Protein AF-0000000078625325 (afdb_homodimer)

InterPro domains:
  IPR061502 Copia/RE1/RE2-like, N-terminal domain [PF14223] (2-113)

Organism: Amborella trichopoda (NCBI:txid13333)

Sequence (308 aa):
MSTAKELWEVLEAKYKEDACRKKYLISRYLNFKITEENLVLAQIHDFQIIANELASNGIKFDNLFHVEAIIDKLLPSWKDYKNTLMHKSEDFSLEQLMTHLRIEEETRLRDKKEYKSQMAIRAHAVEGSRKKKPTTEKGMKIEDNKEEKKDSKVMSTAKELWEVLEAKYKEDACRKKYLISRYLNFKITEENLVLAQIHDFQIIANELASNGIKFDNLFHVEAIIDKLLPSWKDYKNTLMHKSEDFSLEQLMTHLRIEEETRLRDKKEYKSQMAIRAHAVEGSRKKKPTTEKGMKIEDNKEEKKDSKV

Nearest PDB structures (foldseek):
  8rb3-assembly1_A  TM=7.382E-01  e=3.155E-02  Mus musculus
  7nlg-assembly2_C-2  TM=8.136E-01  e=9.148E-02  Saccharomyces cerevisiae
  7nli-assembly1_B  TM=8.123E-01  e=9.706E-02  Saccharomyces cerevisiae
  8rb3-assembly1_A  TM=7.379E-01  e=3.306E-02  Mus musculus
  7nlg-assembly2_C-2  TM=8.135E-01  e=9.534E-02  Saccharomyces cerevisiae

Foldseek 3Di:
DCPPVNVVVVVVVVVVVLVVVLVVLVVCLQPQADDPPDQLLVSVVVSVVSQVVNVVSPDHDDQQVSLLSSLVRDDPVCVVVSVVVVPDPDRDGPVRSSVVSVVVSVVVVVVVVVVVVVVVVVVVVVVVVVPPPPPPDDDDPPPDPPPPPPDDPD/DQPPVNVVVVVVVVVVVLVVVLVVLVVCLQPQADDPPDQLLVSVVVSVVSQVVNVVSPDHDDQQVSLLSSLVRDDPVCVVVSVVVVPDPDRDGPVRSSVVSVVVSVVVVVVVVVVVVVVVVVVVVVVVVVPPPPPPDDDPPPPPPPPPPPDDDD

Secondary structure (DSSP, 8-state):
---HHHHHHHHHHHHHHHHHHHHHHHHHHHH----TTS-HHHHHHHHHHHHHHHHHTT----HHHHHHHHHHHS-GGGHHHHHHHHH--SPPPHHHHHHHHHHHHHHHHHHHHHHHHHHHHHHHHHHHHHS-----------------------/---HHHHHHHHHHHHHHHHHHHHHHHHHHHH----TTS-HHHHHHHHHHHHHHHHHTT----HHHHHHHHHHHS-GGGHHHHHHHHH-SSPPPHHHHHHHHHHHHHHHHHHHHHHHHHHHHHHHHHHHHHS-----------------------

pLDDT: mean 80.5, std 20.49, range [24.25, 98.06]

Solvent-accessible surface area (backbone atoms only — not comparable to full-atom values): 18175 Å² total; per-residue (Å²): 125,81,45,72,63,54,50,48,50,52,47,51,50,50,48,30,50,50,45,38,49,49,52,49,51,48,50,49,63,74,64,55,75,57,61,86,90,53,61,63,68,61,50,48,50,54,52,47,50,50,52,49,53,37,38,75,72,72,46,65,72,47,64,62,55,51,42,50,51,56,55,68,40,52,46,78,92,41,46,69,58,45,52,52,57,56,66,40,59,66,82,55,50,66,69,55,45,52,54,54,49,50,53,52,53,52,51,50,54,49,50,53,51,50,48,52,49,49,50,50,53,49,50,50,49,56,56,56,62,65,65,66,62,79,75,79,78,84,81,82,79,78,77,77,76,73,75,76,76,76,79,68,90,117,127,81,46,72,63,53,50,49,49,50,49,51,50,49,48,29,49,51,45,40,48,49,53,49,51,48,51,48,63,74,64,55,74,59,61,87,89,51,61,62,67,62,50,48,50,55,51,46,50,50,51,50,52,36,38,75,72,72,46,65,71,46,64,62,56,51,44,51,51,56,55,68,39,52,47,77,92,40,45,68,59,44,52,53,57,56,66,40,57,66,83,56,50,67,69,54,46,51,53,54,50,50,52,51,52,50,52,51,52,49,50,52,52,48,50,52,50,50,50,51,53,50,52,52,50,58,56,57,62,64,65,65,62,78,74,80,79,82,78,85,76,77,75,76,76,75,76,72,73,78,82,69,92,132

Radius of gyration: 41.47 Å; Cα contacts (8 Å, |Δi|>4): 158; chains: 2; bounding box: 132×144×101 Å

Structure (mmCIF, N/CA/C/O backbone):
data_AF-0000000078625325-model_v1
#
loop_
_entity.id
_entity.type
_entity.pdbx_description
1 polymer 'Zinc finger, CCHC-type'
#
loop_
_atom_site.group_PDB
_atom_site.id
_atom_site.type_symbol
_atom_site.label_atom_id
_atom_site.label_alt_id
_atom_site.label_comp_id
_atom_site.label_asym_id
_atom_site.label_entity_id
_atom_site.label_seq_id
_atom_site.pdbx_PDB_ins_code
_atom_site.Cartn_x
_atom_site.Cartn_y
_atom_site.Cartn_z
_atom_site.occupancy
_atom_site.B_iso_or_equiv
_atom_site.auth_seq_id
_atom_site.auth_comp_id
_atom_site.auth_asym_id
_atom_site.auth_atom_id
_atom_site.pdbx_PDB_model_num
ATOM 1 N N . MET A 1 1 ? 22.672 22.125 -34.906 1 53.88 1 MET A N 1
ATOM 2 C CA . MET A 1 1 ? 23.391 21.156 -34.094 1 53.88 1 MET A CA 1
ATOM 3 C C . MET A 1 1 ? 23.078 21.359 -32.594 1 53.88 1 MET A C 1
ATOM 5 O O . MET A 1 1 ? 23.203 22.469 -32.094 1 53.88 1 MET A O 1
ATOM 9 N N . SER A 1 2 ? 22.203 20.547 -32.125 1 68.81 2 SER A N 1
ATOM 10 C CA . SER A 1 2 ? 21.844 20.734 -30.719 1 68.81 2 SER A CA 1
ATOM 11 C C . SER A 1 2 ? 23.094 20.688 -29.828 1 68.81 2 SER A C 1
ATOM 13 O O . SER A 1 2 ? 23.953 19.828 -30 1 68.81 2 SER A O 1
ATOM 15 N N . THR A 1 3 ? 23.578 21.812 -29.297 1 80.5 3 THR A N 1
ATOM 16 C CA . THR A 1 3 ? 24.75 21.906 -28.438 1 80.5 3 THR A CA 1
ATOM 17 C C . THR A 1 3 ? 24.672 20.891 -27.312 1 80.5 3 THR A C 1
ATOM 19 O O . THR A 1 3 ? 23.609 20.344 -27.031 1 80.5 3 THR A O 1
ATOM 22 N N . ALA A 1 4 ? 25.844 20.391 -27 1 85.75 4 ALA A N 1
ATOM 23 C CA . ALA A 1 4 ? 25.984 19.484 -25.859 1 85.75 4 ALA A CA 1
ATOM 24 C C . ALA A 1 4 ? 25.094 19.938 -24.688 1 85.75 4 ALA A C 1
ATOM 26 O O . ALA A 1 4 ? 24.484 19.109 -24.016 1 85.75 4 ALA A O 1
ATOM 27 N N . LYS A 1 5 ? 25.016 21.172 -24.609 1 85.25 5 LYS A N 1
ATOM 28 C CA . LYS A 1 5 ? 24.219 21.734 -23.531 1 85.25 5 LYS A CA 1
ATOM 29 C C . LYS A 1 5 ? 22.734 21.453 -23.75 1 85.25 5 LYS A C 1
ATOM 31 O O . LYS A 1 5 ? 22.016 21.078 -22.812 1 85.25 5 LYS A O 1
ATOM 36 N N . GLU A 1 6 ? 22.297 21.703 -24.953 1 84.56 6 GLU A N 1
ATOM 37 C CA . GLU A 1 6 ? 20.891 21.453 -25.297 1 84.56 6 GLU A CA 1
ATOM 38 C C . GLU A 1 6 ? 20.531 19.984 -25.125 1 84.56 6 GLU A C 1
ATOM 40 O O . GLU A 1 6 ? 19.453 19.672 -24.625 1 84.56 6 GLU A O 1
ATOM 45 N N . LEU A 1 7 ? 21.406 19.141 -25.562 1 85.19 7 LEU A N 1
ATOM 46 C CA . LEU A 1 7 ? 21.172 17.703 -25.406 1 85.19 7 LEU A CA 1
ATOM 47 C C . LEU A 1 7 ? 21.078 17.328 -23.938 1 85.19 7 LEU A C 1
ATOM 49 O O . LEU A 1 7 ? 20.234 16.516 -23.562 1 85.19 7 LEU A O 1
ATOM 53 N N . TRP A 1 8 ? 22.047 17.938 -23.156 1 84.44 8 TRP A N 1
ATOM 54 C CA . TRP A 1 8 ? 22.047 17.641 -21.734 1 84.44 8 TRP A CA 1
ATOM 55 C C . TRP A 1 8 ? 20.734 18.109 -21.078 1 84.44 8 TRP A C 1
ATOM 57 O O . TRP A 1 8 ? 20.172 17.391 -20.25 1 84.44 8 TRP A O 1
ATOM 67 N N . GLU A 1 9 ? 20.281 19.219 -21.516 1 83.25 9 GLU A N 1
ATOM 68 C CA . GLU A 1 9 ? 19.016 19.75 -21 1 83.25 9 GLU A CA 1
ATOM 69 C C . GLU A 1 9 ? 17.844 18.844 -21.359 1 83.25 9 GLU A C 1
ATOM 71 O O . GLU A 1 9 ? 16.953 18.625 -20.531 1 83.25 9 GLU A O 1
ATOM 76 N N . VAL A 1 10 ? 17.875 18.391 -22.547 1 81 10 VAL A N 1
ATOM 77 C CA . VAL A 1 10 ? 16.828 17.484 -23 1 81 10 VAL A CA 1
ATOM 78 C C . VAL A 1 10 ? 16.875 16.188 -22.203 1 81 10 VAL A C 1
ATOM 80 O O . VAL A 1 10 ? 15.844 15.656 -21.797 1 81 10 VAL A O 1
ATOM 83 N N . LEU A 1 11 ? 18.094 15.766 -21.953 1 77.25 11 LEU A N 1
ATOM 84 C CA . LEU A 1 11 ? 18.266 14.531 -21.188 1 77.25 11 LEU A CA 1
ATOM 85 C C . LEU A 1 11 ? 17.797 14.711 -19.75 1 77.25 11 LEU A C 1
ATOM 87 O O . LEU A 1 11 ? 17.109 13.844 -19.203 1 77.25 11 LEU A O 1
ATOM 91 N N . GLU A 1 12 ? 18.156 15.828 -19.266 1 75.12 12 GLU A N 1
ATOM 92 C CA . GLU A 1 12 ? 17.766 16.141 -17.891 1 75.12 12 GLU A CA 1
ATOM 93 C C . GLU A 1 12 ? 16.25 16.234 -17.766 1 75.12 12 GLU A C 1
ATOM 95 O O . GLU A 1 12 ? 15.664 15.727 -16.797 1 75.12 12 GLU A O 1
ATOM 100 N N . ALA A 1 13 ? 15.695 16.844 -18.703 1 77.12 13 ALA A N 1
ATOM 101 C CA . ALA A 1 13 ? 14.242 16.984 -18.719 1 77.12 13 ALA A CA 1
ATOM 102 C C . ALA A 1 13 ? 13.562 15.617 -18.844 1 77.12 13 ALA A C 1
ATOM 104 O O . ALA A 1 13 ? 12.562 15.352 -18.172 1 77.12 13 ALA A O 1
ATOM 105 N N . LYS A 1 14 ? 14.117 14.828 -19.656 1 76.94 14 LYS A N 1
ATOM 106 C CA . LYS A 1 14 ? 13.578 13.484 -19.844 1 76.94 14 LYS A CA 1
ATOM 107 C C . LYS A 1 14 ? 13.695 12.656 -18.578 1 76.94 14 LYS A C 1
ATOM 109 O O . LYS A 1 14 ? 12.766 11.93 -18.219 1 76.94 14 LYS A O 1
ATOM 114 N N . TYR A 1 15 ? 14.773 12.891 -18.016 1 75.62 15 TYR A N 1
ATOM 115 C CA . TYR A 1 15 ? 15 12.172 -16.766 1 75.62 15 TYR A CA 1
ATOM 116 C C . TYR A 1 15 ? 14 12.594 -15.703 1 75.62 15 TYR A C 1
ATOM 118 O O . TYR A 1 15 ? 13.469 11.75 -14.969 1 75.62 15 TYR A O 1
ATOM 126 N N . LYS A 1 16 ? 13.789 13.773 -15.656 1 76.12 16 LYS A N 1
ATOM 127 C CA . LYS A 1 16 ? 12.828 14.297 -14.688 1 76.12 16 LYS A CA 1
ATOM 128 C C . LYS A 1 16 ? 11.422 13.789 -14.977 1 76.12 16 LYS A C 1
ATOM 130 O O . LYS A 1 16 ? 10.672 13.453 -14.062 1 76.12 16 LYS A O 1
ATOM 135 N N . GLU A 1 17 ? 11.148 13.789 -16.156 1 76.62 17 GLU A N 1
ATOM 136 C CA . GLU A 1 17 ? 9.836 13.289 -16.562 1 76.62 17 GLU A CA 1
ATOM 137 C C . GLU A 1 17 ? 9.68 11.812 -16.203 1 76.62 17 GLU A C 1
ATOM 139 O O . GLU A 1 17 ? 8.617 11.398 -15.734 1 76.62 17 GLU A O 1
ATOM 144 N N . ASP A 1 18 ? 10.688 11.109 -16.391 1 81.31 18 ASP A N 1
ATOM 145 C CA . ASP A 1 18 ? 10.672 9.68 -16.094 1 81.31 18 ASP A CA 1
ATOM 146 C C . ASP A 1 18 ? 10.523 9.438 -14.594 1 81.31 18 ASP A C 1
ATOM 148 O O . ASP A 1 18 ? 9.805 8.539 -14.172 1 81.31 18 ASP A O 1
ATOM 152 N N . ALA A 1 19 ? 11.234 10.289 -13.93 1 79.81 19 ALA A N 1
ATOM 153 C CA . ALA A 1 19 ? 11.156 10.164 -12.477 1 79.81 19 ALA A CA 1
ATOM 154 C C . ALA A 1 19 ? 9.75 10.445 -11.977 1 79.81 19 ALA A C 1
ATOM 156 O O . ALA A 1 19 ? 9.227 9.719 -11.125 1 79.81 19 ALA A O 1
ATOM 157 N N . CYS A 1 20 ? 9.148 11.406 -12.531 1 83.75 20 CYS A N 1
ATOM 158 C CA . CYS A 1 20 ? 7.793 11.766 -12.141 1 83.75 20 CYS A CA 1
ATOM 159 C C . CYS A 1 20 ? 6.805 10.672 -12.523 1 83.75 20 CYS A C 1
ATOM 161 O O . CYS A 1 20 ? 5.887 10.359 -11.766 1 83.75 20 CYS A O 1
ATOM 163 N N . ARG A 1 21 ? 7.062 10.172 -13.641 1 87.38 21 ARG A N 1
ATOM 164 C CA . ARG A 1 21 ? 6.184 9.109 -14.109 1 87.38 21 ARG A CA 1
ATOM 165 C C . ARG A 1 21 ? 6.262 7.891 -13.195 1 87.38 21 ARG A C 1
ATOM 167 O O . ARG A 1 21 ? 5.242 7.281 -12.875 1 87.38 21 ARG A O 1
ATOM 174 N N . LYS A 1 22 ? 7.441 7.547 -12.812 1 91.75 22 LYS A N 1
ATOM 175 C CA . LYS A 1 22 ? 7.621 6.414 -11.914 1 91.75 22 LYS A CA 1
ATOM 176 C C . LYS A 1 22 ? 6.926 6.66 -10.578 1 91.75 22 LYS A C 1
ATOM 178 O O . LYS A 1 22 ? 6.254 5.773 -10.047 1 91.75 22 LYS A O 1
ATOM 183 N N . LYS A 1 23 ? 7.102 7.824 -10.094 1 92.38 23 LYS A N 1
ATOM 184 C CA . LYS A 1 23 ? 6.453 8.195 -8.836 1 92.38 23 LYS A CA 1
ATOM 185 C C . LYS A 1 23 ? 4.934 8.078 -8.953 1 92.38 23 LYS A C 1
ATOM 187 O O . LYS A 1 23 ? 4.277 7.574 -8.039 1 92.38 23 LYS A O 1
ATOM 192 N N . TYR A 1 24 ? 4.473 8.5 -10.055 1 90.81 24 TYR A N 1
ATOM 193 C CA . TYR A 1 24 ? 3.037 8.414 -10.297 1 90.81 24 TYR A CA 1
ATOM 194 C C . TYR A 1 24 ? 2.576 6.965 -10.359 1 90.81 24 TYR A C 1
ATOM 196 O O . TYR A 1 24 ? 1.537 6.613 -9.797 1 90.81 24 TYR A O 1
ATOM 204 N N . LEU A 1 25 ? 3.289 6.164 -11.023 1 94.94 25 LEU A N 1
ATOM 205 C CA . LEU A 1 25 ? 2.949 4.75 -11.141 1 94.94 25 LEU A CA 1
ATOM 206 C C . LEU A 1 25 ? 2.971 4.066 -9.781 1 94.94 25 LEU A C 1
ATOM 208 O O . LEU A 1 25 ? 2.104 3.242 -9.477 1 94.94 25 LEU A O 1
ATOM 212 N N . ILE A 1 26 ? 3.957 4.41 -8.977 1 96.31 26 ILE A N 1
ATOM 213 C CA . ILE A 1 26 ? 4.039 3.854 -7.629 1 96.31 26 ILE A CA 1
ATOM 214 C C . ILE A 1 26 ? 2.809 4.266 -6.824 1 96.31 26 ILE A C 1
ATOM 216 O O . ILE A 1 26 ? 2.195 3.434 -6.148 1 96.31 26 ILE A O 1
ATOM 220 N N . SER A 1 27 ? 2.477 5.512 -6.973 1 94.81 27 SER A N 1
ATOM 221 C CA . SER A 1 27 ? 1.284 6.008 -6.293 1 94.81 27 SER A CA 1
ATOM 222 C C . SER A 1 27 ? 0.038 5.25 -6.742 1 94.81 27 SER A C 1
ATOM 224 O O . SER A 1 27 ? -0.81 4.898 -5.918 1 94.81 27 SER A O 1
ATOM 226 N N . ARG A 1 28 ? -0.074 5.012 -7.996 1 96.12 28 ARG A N 1
ATOM 227 C CA . ARG A 1 28 ? -1.205 4.258 -8.531 1 96.12 28 ARG A CA 1
ATOM 228 C C . ARG A 1 28 ? -1.22 2.834 -7.984 1 96.12 28 ARG A C 1
ATOM 2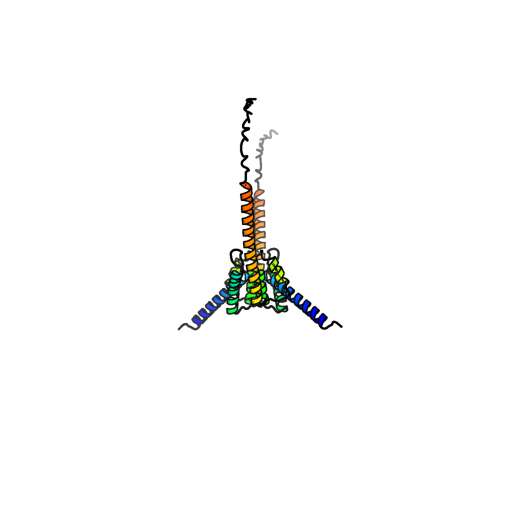30 O O . ARG A 1 28 ? -2.281 2.301 -7.66 1 96.12 28 ARG A O 1
ATOM 237 N N . TYR A 1 29 ? -0.076 2.229 -7.879 1 97.94 29 TYR A N 1
ATOM 238 C CA . TYR A 1 29 ? 0.061 0.877 -7.348 1 97.94 29 TYR A CA 1
ATOM 239 C C . TYR A 1 29 ? -0.388 0.817 -5.891 1 97.94 29 TYR A C 1
ATOM 241 O O . TYR A 1 29 ? -1.171 -0.058 -5.512 1 97.94 29 TYR A O 1
ATOM 249 N N . LEU A 1 30 ? 0.054 1.758 -5.125 1 97.06 30 LEU A N 1
ATOM 250 C CA . LEU A 1 30 ? -0.219 1.76 -3.693 1 97.06 30 LEU A CA 1
ATOM 251 C C . LEU A 1 30 ? -1.686 2.076 -3.418 1 97.06 30 LEU A C 1
ATOM 253 O O . LEU A 1 30 ? -2.295 1.488 -2.523 1 97.06 30 LEU A O 1
ATOM 257 N N . ASN A 1 31 ? -2.287 2.891 -4.277 1 95.69 31 ASN A N 1
ATOM 258 C CA . ASN A 1 31 ? -3.613 3.416 -3.975 1 95.69 31 ASN A CA 1
ATOM 259 C C . ASN A 1 31 ? -4.688 2.77 -4.844 1 95.69 31 ASN A C 1
ATOM 261 O O . ASN A 1 31 ? -5.84 3.205 -4.844 1 95.69 31 ASN A O 1
ATOM 265 N N . PHE A 1 32 ? -4.32 1.816 -5.617 1 97.31 32 PHE A N 1
ATOM 266 C CA . PHE A 1 32 ? -5.301 1.113 -6.434 1 97.31 32 PHE A CA 1
ATOM 267 C C . PHE A 1 32 ? -6.418 0.542 -5.57 1 97.31 32 PHE A C 1
ATOM 269 O O . PHE A 1 32 ? -6.16 -0.045 -4.52 1 97.31 32 PHE A O 1
ATOM 276 N N . LYS A 1 33 ? -7.594 0.693 -5.969 1 94.62 33 LYS A N 1
ATOM 277 C CA . LYS A 1 33 ? -8.742 0.184 -5.219 1 94.62 33 LYS A CA 1
ATOM 278 C C . LYS A 1 33 ? -9.648 -0.662 -6.105 1 94.62 33 LYS A C 1
ATOM 280 O O . LYS A 1 33 ? -9.914 -0.298 -7.254 1 94.62 33 LYS A O 1
ATOM 285 N N . ILE A 1 34 ? -10.008 -1.742 -5.551 1 94.81 34 ILE A N 1
ATOM 286 C CA . ILE A 1 34 ? -11.008 -2.59 -6.199 1 94.81 34 ILE A CA 1
ATOM 287 C C . ILE A 1 34 ? -12.398 -2.215 -5.707 1 94.81 34 ILE A C 1
ATOM 289 O O . ILE A 1 34 ? -12.602 -1.972 -4.516 1 94.81 34 ILE A O 1
ATOM 293 N N . THR A 1 35 ? -13.336 -2.082 -6.668 1 92.5 35 THR A N 1
ATOM 294 C CA . THR A 1 35 ? -14.695 -1.667 -6.34 1 92.5 35 THR A CA 1
ATOM 295 C C . THR A 1 35 ? -15.695 -2.77 -6.684 1 92.5 35 THR A C 1
ATOM 297 O O . THR A 1 35 ? -15.352 -3.736 -7.367 1 92.5 35 THR A O 1
ATOM 300 N N . GLU A 1 36 ? -16.875 -2.605 -6.176 1 87.25 36 GLU A N 1
ATOM 301 C CA . GLU A 1 36 ? -17.922 -3.605 -6.363 1 87.25 36 GLU A CA 1
ATOM 302 C C . GLU A 1 36 ? -18.562 -3.486 -7.742 1 87.25 36 GLU A C 1
ATOM 304 O O . GLU A 1 36 ? -19.234 -4.41 -8.203 1 87.25 36 GLU A O 1
ATOM 309 N N . GLU A 1 37 ? -18.344 -2.402 -8.383 1 85.25 37 GLU A N 1
ATOM 310 C CA . GLU A 1 37 ? -19.031 -2.084 -9.625 1 85.25 37 GLU A CA 1
ATOM 311 C C . GLU A 1 37 ? -18.594 -2.996 -10.766 1 85.25 37 GLU A C 1
ATOM 313 O O . GLU A 1 37 ? -19.328 -3.215 -11.719 1 85.25 37 GLU A O 1
ATOM 318 N N . ASN A 1 38 ? -17.391 -3.576 -10.797 1 89.44 38 ASN A N 1
ATOM 319 C CA . ASN A 1 38 ? -16.828 -4.418 -11.844 1 89.44 38 ASN A CA 1
ATOM 320 C C . ASN A 1 38 ? -16.344 -5.758 -11.289 1 89.44 38 ASN A C 1
ATOM 322 O O . ASN A 1 38 ? -16.234 -5.926 -10.078 1 89.44 38 ASN A O 1
ATOM 326 N N . LEU A 1 39 ? -16.109 -6.641 -12.25 1 93.06 39 LEU A N 1
ATOM 327 C CA . LEU A 1 39 ? -15.547 -7.926 -11.852 1 93.06 39 LEU A CA 1
ATOM 328 C C . LEU A 1 39 ? -14.188 -7.738 -11.195 1 93.06 39 LEU A C 1
ATOM 330 O O . LEU A 1 39 ? -13.367 -6.941 -11.656 1 93.06 39 LEU A O 1
ATOM 334 N N . VAL A 1 40 ? -14 -8.438 -10.164 1 94.81 40 VAL A N 1
ATOM 335 C CA . VAL A 1 40 ? -12.773 -8.328 -9.383 1 94.81 40 VAL A CA 1
ATOM 336 C C . VAL A 1 40 ? -11.57 -8.703 -10.242 1 94.81 40 VAL A C 1
ATOM 338 O O . VAL A 1 40 ? -10.562 -7.996 -10.25 1 94.81 40 VAL A O 1
ATOM 341 N N . LEU A 1 41 ? -11.648 -9.781 -11.062 1 95.31 41 LEU A N 1
ATOM 342 C CA . LEU A 1 41 ? -10.539 -10.266 -11.867 1 95.31 41 LEU A CA 1
ATOM 343 C C . LEU A 1 41 ? -10.133 -9.234 -12.914 1 95.31 41 LEU A C 1
ATOM 345 O O . LEU A 1 41 ? -8.953 -9.109 -13.25 1 95.31 41 LEU A O 1
ATOM 349 N N . ALA A 1 42 ? -11.133 -8.602 -13.461 1 96.12 42 ALA A N 1
ATOM 350 C CA . ALA A 1 42 ? -10.828 -7.551 -14.43 1 96.12 42 ALA A CA 1
ATOM 351 C C . ALA A 1 42 ? -10.031 -6.422 -13.781 1 96.12 42 ALA A C 1
ATOM 353 O O . ALA A 1 42 ? -9.07 -5.914 -14.367 1 96.12 42 ALA A O 1
ATOM 354 N N . GLN A 1 43 ? -10.453 -6.043 -12.617 1 97.19 43 GLN A N 1
ATOM 355 C CA . GLN A 1 43 ? -9.766 -4.969 -11.906 1 97.19 43 GLN A CA 1
ATOM 356 C C . GLN A 1 43 ? -8.375 -5.41 -11.461 1 97.19 43 GLN A C 1
ATOM 358 O O . GLN A 1 43 ? -7.438 -4.613 -11.461 1 97.19 43 GLN A O 1
ATOM 363 N N . ILE A 1 44 ? -8.195 -6.66 -11.172 1 97.44 44 ILE A N 1
ATOM 364 C CA . ILE A 1 44 ? -6.879 -7.184 -10.82 1 97.44 44 ILE A CA 1
ATOM 365 C C . ILE A 1 44 ? -5.969 -7.16 -12.047 1 97.44 44 ILE A C 1
ATOM 367 O O . ILE A 1 44 ? -4.77 -6.895 -11.938 1 97.44 44 ILE A O 1
ATOM 371 N N . HIS A 1 45 ? -6.484 -7.434 -13.156 1 96.5 45 HIS A N 1
ATOM 372 C CA . HIS A 1 45 ? -5.715 -7.32 -14.391 1 96.5 45 HIS A CA 1
ATOM 373 C C . HIS A 1 45 ? -5.227 -5.891 -14.609 1 96.5 45 HIS A C 1
ATOM 375 O O . HIS A 1 45 ? -4.074 -5.676 -14.992 1 96.5 45 HIS A O 1
ATOM 381 N N . ASP A 1 46 ? -6.113 -4.941 -14.344 1 96.81 46 ASP A N 1
ATOM 382 C CA . ASP A 1 46 ? -5.707 -3.541 -14.422 1 96.81 46 ASP A CA 1
ATOM 383 C C . ASP A 1 46 ? -4.566 -3.244 -13.453 1 96.81 46 ASP A C 1
ATOM 385 O O . ASP A 1 46 ? -3.617 -2.537 -13.805 1 96.81 46 ASP A O 1
ATOM 389 N N . PHE A 1 47 ? -4.719 -3.768 -12.32 1 98.06 47 PHE A N 1
ATOM 390 C CA . PHE A 1 47 ? -3.688 -3.594 -11.305 1 98.06 47 PHE A CA 1
ATOM 391 C C . PHE A 1 47 ? -2.367 -4.207 -11.758 1 98.06 47 PHE A C 1
ATOM 393 O O . PHE A 1 47 ? -1.303 -3.615 -11.562 1 98.06 47 PHE A O 1
ATOM 400 N N . GLN A 1 48 ? -2.396 -5.352 -12.391 1 97 48 GLN A N 1
ATOM 401 C CA . GLN A 1 48 ? -1.209 -6.031 -12.898 1 97 48 GLN A CA 1
ATOM 402 C C . GLN A 1 48 ? -0.54 -5.211 -14 1 97 48 GLN A C 1
ATOM 404 O O . GLN A 1 48 ? 0.687 -5.219 -14.125 1 97 48 GLN A O 1
ATOM 409 N N . ILE A 1 49 ? -1.343 -4.555 -14.727 1 97.62 49 ILE A N 1
ATOM 410 C CA . ILE A 1 49 ? -0.796 -3.689 -15.766 1 97.62 49 ILE A CA 1
ATOM 411 C C . ILE A 1 49 ? 0.098 -2.625 -15.133 1 97.62 49 ILE A C 1
ATOM 413 O O . ILE A 1 49 ? 1.191 -2.348 -15.633 1 97.62 49 ILE A O 1
ATOM 417 N N . ILE A 1 50 ? -0.335 -2.064 -14.055 1 97.81 50 ILE A N 1
ATOM 418 C CA . ILE A 1 50 ? 0.448 -1.064 -13.336 1 97.81 50 ILE A CA 1
ATOM 419 C C . ILE A 1 50 ? 1.756 -1.685 -12.852 1 97.81 50 ILE A C 1
ATOM 421 O O . ILE A 1 50 ? 2.83 -1.104 -13.023 1 97.81 50 ILE A O 1
ATOM 425 N N . ALA A 1 51 ? 1.65 -2.889 -12.273 1 97.62 51 ALA A N 1
ATOM 426 C CA . ALA A 1 51 ? 2.834 -3.59 -11.781 1 97.62 51 ALA A CA 1
ATOM 427 C C . ALA A 1 51 ? 3.812 -3.875 -12.914 1 97.62 51 ALA A C 1
ATOM 429 O O . ALA A 1 51 ? 5.027 -3.721 -12.75 1 97.62 51 ALA A O 1
ATOM 430 N N . ASN A 1 52 ? 3.309 -4.254 -14.023 1 97.31 52 ASN A N 1
ATOM 431 C CA . ASN A 1 52 ? 4.145 -4.547 -15.188 1 97.31 52 ASN A CA 1
ATOM 432 C C . ASN A 1 52 ? 4.832 -3.291 -15.711 1 97.31 52 ASN A C 1
ATOM 434 O O . ASN A 1 52 ? 5.984 -3.346 -16.141 1 97.31 52 ASN A O 1
ATOM 438 N N . GLU A 1 53 ? 4.109 -2.225 -15.695 1 96.88 53 GLU A N 1
ATOM 439 C CA . GLU A 1 53 ? 4.707 -0.957 -16.094 1 96.88 53 GLU A CA 1
ATOM 440 C C . GLU A 1 53 ? 5.848 -0.56 -15.164 1 96.88 53 GLU A C 1
ATOM 442 O O . GLU A 1 53 ? 6.895 -0.093 -15.617 1 96.88 53 GLU A O 1
ATOM 447 N N . LEU A 1 54 ? 5.652 -0.773 -13.938 1 97.19 54 LEU A N 1
ATOM 448 C CA . LEU A 1 54 ? 6.703 -0.499 -12.969 1 97.19 54 LEU A CA 1
ATOM 449 C C . LEU A 1 54 ? 7.91 -1.4 -13.203 1 97.19 54 LEU A C 1
ATOM 451 O O . LEU A 1 54 ? 9.055 -0.932 -13.195 1 97.19 54 LEU A O 1
ATOM 455 N N . ALA A 1 55 ? 7.645 -2.635 -13.469 1 96.44 55 ALA A N 1
ATOM 456 C CA . ALA A 1 55 ? 8.719 -3.588 -13.734 1 96.44 55 ALA A CA 1
ATOM 457 C C . ALA A 1 55 ? 9.516 -3.188 -14.977 1 96.44 55 ALA A C 1
ATOM 459 O O . ALA A 1 55 ? 10.742 -3.277 -14.984 1 96.44 55 ALA A O 1
ATOM 460 N N . SER A 1 56 ? 8.75 -2.721 -15.953 1 94.75 56 SER A N 1
ATOM 461 C CA . SER A 1 56 ? 9.391 -2.289 -17.188 1 94.75 56 SER A CA 1
ATOM 462 C C . SER A 1 56 ? 10.266 -1.06 -16.969 1 94.75 56 SER A C 1
ATOM 464 O O . SER A 1 56 ? 11.18 -0.795 -17.75 1 94.75 56 SER A O 1
ATOM 466 N N . ASN A 1 57 ? 9.992 -0.341 -15.906 1 92.38 57 ASN A N 1
ATOM 467 C CA . ASN A 1 57 ? 10.758 0.851 -15.562 1 92.38 57 ASN A CA 1
ATOM 468 C C . ASN A 1 57 ? 11.758 0.57 -14.438 1 92.38 57 ASN A C 1
ATOM 470 O O . ASN A 1 57 ? 12.227 1.495 -13.773 1 92.38 57 ASN A O 1
ATOM 474 N N . GLY A 1 58 ? 11.977 -0.742 -14.141 1 92.75 58 GLY A N 1
ATOM 475 C CA . GLY A 1 58 ? 13.07 -1.136 -13.266 1 92.75 58 GLY A CA 1
ATOM 476 C C . GLY A 1 58 ? 12.625 -1.394 -11.836 1 92.75 58 GLY A C 1
ATOM 477 O O . GLY A 1 58 ? 13.453 -1.691 -10.969 1 92.75 58 GLY A O 1
ATOM 478 N N . ILE A 1 59 ? 11.367 -1.259 -11.555 1 94.75 59 ILE A N 1
ATOM 479 C CA . ILE A 1 59 ? 10.852 -1.525 -10.219 1 94.75 59 ILE A CA 1
ATOM 480 C C . ILE A 1 59 ? 10.109 -2.859 -10.203 1 94.75 59 ILE A C 1
ATOM 482 O O . ILE A 1 59 ? 8.969 -2.945 -10.672 1 94.75 59 ILE A O 1
ATOM 486 N N . LYS A 1 60 ? 10.758 -3.803 -9.609 1 95.25 60 LYS A N 1
ATOM 487 C CA . LYS A 1 60 ? 10.18 -5.141 -9.539 1 95.25 60 LYS A CA 1
ATOM 488 C C . LYS A 1 60 ? 9.766 -5.484 -8.109 1 95.25 60 LYS A C 1
ATOM 490 O O . LYS A 1 60 ? 10.422 -5.066 -7.152 1 95.25 60 LYS A O 1
ATOM 495 N N . PHE A 1 61 ? 8.789 -6.277 -8.047 1 95.5 61 PHE A N 1
ATOM 496 C CA . PHE A 1 61 ? 8.289 -6.68 -6.738 1 95.5 61 PHE A CA 1
ATOM 497 C C . PHE A 1 61 ? 8.609 -8.141 -6.461 1 95.5 61 PHE A C 1
ATOM 499 O O . PHE A 1 61 ? 8.609 -8.969 -7.379 1 95.5 61 PHE A O 1
ATOM 506 N N . ASP A 1 62 ? 8.844 -8.352 -5.199 1 95.06 62 ASP A N 1
ATOM 507 C CA . ASP A 1 62 ? 8.852 -9.734 -4.738 1 95.06 62 ASP A CA 1
ATOM 508 C C . ASP A 1 62 ? 7.512 -10.414 -5.008 1 95.06 62 ASP A C 1
ATOM 510 O O . ASP A 1 62 ? 6.457 -9.812 -4.805 1 95.06 62 ASP A O 1
ATOM 514 N N . ASN A 1 63 ? 7.617 -11.672 -5.402 1 93.31 63 ASN A N 1
ATOM 515 C CA . ASN A 1 63 ? 6.398 -12.383 -5.766 1 93.31 63 ASN A CA 1
ATOM 516 C C . ASN A 1 63 ? 5.414 -12.445 -4.602 1 93.31 63 ASN A C 1
ATOM 518 O O . ASN A 1 63 ? 4.223 -12.188 -4.773 1 93.31 63 ASN A O 1
ATOM 522 N N . LEU A 1 64 ? 5.91 -12.805 -3.471 1 93.62 64 LEU A N 1
ATOM 523 C CA . LEU A 1 64 ? 5.043 -12.914 -2.303 1 93.62 64 LEU A CA 1
ATOM 524 C C . LEU A 1 64 ? 4.422 -11.57 -1.957 1 93.62 64 LEU A C 1
ATOM 526 O O . LEU A 1 64 ? 3.225 -11.492 -1.665 1 93.62 64 LEU A O 1
ATOM 530 N N . PHE A 1 65 ? 5.199 -10.523 -2.035 1 96.19 65 PHE A N 1
ATOM 531 C CA . PHE A 1 65 ? 4.691 -9.188 -1.757 1 96.19 65 PHE A CA 1
ATOM 532 C C . PHE A 1 65 ? 3.562 -8.828 -2.715 1 96.19 65 PHE A C 1
ATOM 534 O O . PHE A 1 65 ? 2.514 -8.336 -2.293 1 96.19 65 PHE A O 1
ATOM 541 N N . HIS A 1 66 ? 3.836 -9.047 -3.98 1 96.88 66 HIS A N 1
ATOM 542 C CA . HIS A 1 66 ? 2.857 -8.664 -4.992 1 96.88 66 HIS A CA 1
ATOM 543 C C . HIS A 1 66 ? 1.565 -9.453 -4.84 1 96.88 66 HIS A C 1
ATOM 545 O O . HIS A 1 66 ? 0.472 -8.898 -4.945 1 96.88 66 HIS A O 1
ATOM 551 N N . VAL A 1 67 ? 1.645 -10.719 -4.547 1 95.69 67 VAL A N 1
ATOM 552 C CA . VAL A 1 67 ? 0.49 -11.586 -4.336 1 95.69 67 VAL A CA 1
ATOM 553 C C . VAL A 1 67 ? -0.308 -11.102 -3.129 1 95.69 67 VAL A C 1
ATOM 555 O O . VAL A 1 67 ? -1.529 -10.945 -3.203 1 95.69 67 VAL A O 1
ATOM 558 N N . GLU A 1 68 ? 0.388 -10.852 -2.047 1 95.19 68 GLU A N 1
ATOM 559 C CA . GLU A 1 68 ? -0.28 -10.375 -0.84 1 95.19 68 GLU A CA 1
ATOM 560 C C . GLU A 1 68 ? -0.897 -9 -1.061 1 95.19 68 GLU A C 1
ATOM 562 O O . GLU A 1 68 ? -1.944 -8.68 -0.491 1 95.19 68 GLU A O 1
ATOM 567 N N . ALA A 1 69 ? -0.26 -8.164 -1.896 1 96.94 69 ALA A N 1
ATOM 568 C CA . ALA A 1 69 ? -0.826 -6.855 -2.232 1 96.94 69 ALA A CA 1
ATOM 569 C C . ALA A 1 69 ? -2.172 -7.008 -2.936 1 96.94 69 ALA A C 1
ATOM 571 O O . ALA A 1 69 ? -3.109 -6.254 -2.66 1 96.94 69 ALA A O 1
ATOM 572 N N . ILE A 1 70 ? -2.248 -7.957 -3.848 1 96.94 70 ILE A N 1
ATOM 573 C CA . ILE A 1 70 ? -3.502 -8.219 -4.543 1 96.94 70 ILE A CA 1
ATOM 574 C C . ILE A 1 70 ? -4.57 -8.648 -3.539 1 96.94 70 ILE A C 1
ATOM 576 O O . ILE A 1 70 ? -5.684 -8.117 -3.545 1 96.94 70 ILE A O 1
ATOM 580 N N . ILE A 1 71 ? -4.223 -9.547 -2.66 1 95.44 71 ILE A N 1
ATOM 581 C CA . ILE A 1 71 ? -5.156 -10.078 -1.672 1 95.44 71 ILE A CA 1
ATOM 582 C C . ILE A 1 71 ? -5.637 -8.953 -0.755 1 95.44 71 ILE A C 1
ATOM 584 O O . ILE A 1 71 ? -6.824 -8.859 -0.447 1 95.44 71 ILE A O 1
ATOM 588 N N . ASP A 1 72 ? -4.738 -8.117 -0.393 1 94.62 72 ASP A N 1
ATOM 589 C CA . ASP A 1 72 ? -5.043 -7.016 0.512 1 94.62 72 ASP A CA 1
ATOM 590 C C . ASP A 1 72 ? -6.039 -6.047 -0.118 1 94.62 72 ASP A C 1
ATOM 592 O O . ASP A 1 72 ? -6.84 -5.426 0.585 1 94.62 72 ASP A O 1
ATOM 596 N N . LYS A 1 73 ? -6.07 -5.938 -1.43 1 95.69 73 LYS A N 1
ATOM 597 C CA . LYS A 1 73 ? -6.883 -4.945 -2.127 1 95.69 73 LYS A CA 1
ATOM 598 C C . LYS A 1 73 ? -8.281 -5.48 -2.42 1 95.69 73 LYS A C 1
ATOM 600 O O . LYS A 1 73 ? -9.156 -4.738 -2.873 1 95.69 73 LYS A O 1
ATOM 605 N N . LEU A 1 74 ? -8.516 -6.703 -2.119 1 94.56 74 LEU A N 1
ATOM 606 C CA . LEU A 1 74 ? -9.828 -7.281 -2.375 1 94.56 74 LEU A CA 1
ATOM 607 C C . LEU A 1 74 ? -10.906 -6.555 -1.581 1 94.56 74 LEU A C 1
ATOM 609 O O . LEU A 1 74 ? -10.617 -5.961 -0.539 1 94.56 74 LEU A O 1
ATOM 613 N N . LEU A 1 75 ? -12.117 -6.676 -1.989 1 92.5 75 LEU A N 1
ATOM 614 C CA . LEU A 1 75 ? -13.281 -6.008 -1.416 1 92.5 75 LEU A CA 1
ATOM 615 C C . LEU A 1 75 ? -13.57 -6.52 -0.009 1 92.5 75 LEU A C 1
ATOM 617 O O . LEU A 1 75 ? -13.195 -7.645 0.334 1 92.5 75 LEU A O 1
ATOM 621 N N . PRO A 1 76 ? -14.266 -5.672 0.728 1 90.31 76 PRO A N 1
ATOM 622 C CA . PRO A 1 76 ? -14.641 -6.121 2.07 1 90.31 76 PRO A CA 1
ATOM 623 C C . PRO A 1 76 ? -15.523 -7.371 2.049 1 90.31 76 PRO A C 1
ATOM 625 O O . PRO A 1 76 ? -15.453 -8.188 2.971 1 90.31 76 PRO A O 1
ATOM 628 N N . SER A 1 77 ? -16.281 -7.531 1.035 1 90.31 77 SER A N 1
ATOM 629 C CA . SER A 1 77 ? -17.156 -8.695 0.934 1 90.31 77 SER A CA 1
ATOM 630 C C . SER A 1 77 ? -16.344 -9.977 0.755 1 90.31 77 SER A C 1
ATOM 632 O O . SER A 1 77 ? -16.875 -11.078 0.897 1 90.31 77 SER A O 1
ATOM 634 N N . TRP A 1 78 ? -15.062 -9.789 0.517 1 92.81 78 TRP A N 1
ATOM 635 C CA . TRP A 1 78 ? -14.18 -10.938 0.32 1 92.81 78 TRP A CA 1
ATOM 636 C C . TRP A 1 78 ? -13.391 -11.242 1.588 1 92.81 78 TRP A C 1
ATOM 638 O O . TRP A 1 78 ? -12.438 -12.023 1.562 1 92.81 78 TRP A O 1
ATOM 648 N N . LYS A 1 79 ? -13.773 -10.664 2.656 1 92.19 79 LYS A N 1
ATOM 649 C CA . LYS A 1 79 ? -12.977 -10.711 3.881 1 92.19 79 LYS A CA 1
ATOM 650 C C . LYS A 1 79 ? -12.734 -12.156 4.328 1 92.19 79 LYS A C 1
ATOM 652 O O . LYS A 1 79 ? -11.617 -12.516 4.691 1 92.19 79 LYS A O 1
ATOM 657 N N . ASP A 1 80 ? -13.789 -12.961 4.32 1 91.12 80 ASP A N 1
ATOM 658 C CA . ASP A 1 80 ? -13.648 -14.352 4.75 1 91.12 80 ASP A CA 1
ATOM 659 C C . ASP A 1 80 ? -12.703 -15.117 3.83 1 91.12 80 ASP A C 1
ATOM 661 O O . ASP A 1 80 ? -11.891 -15.922 4.293 1 91.12 80 ASP A O 1
ATOM 665 N N . TYR A 1 81 ? -12.836 -14.859 2.611 1 93.31 81 TYR A N 1
ATOM 666 C CA . TYR A 1 81 ? -11.969 -15.531 1.646 1 93.31 81 TYR A CA 1
ATOM 667 C C . TYR A 1 81 ? -10.523 -15.078 1.808 1 93.31 81 TYR A C 1
ATOM 669 O O . TYR A 1 81 ? -9.602 -15.898 1.746 1 93.31 81 TYR A O 1
ATOM 677 N N . LYS A 1 82 ? -10.297 -13.82 2.006 1 91.31 82 LYS A N 1
ATOM 678 C CA . LYS A 1 82 ? -8.969 -13.281 2.277 1 91.31 82 LYS A CA 1
ATOM 679 C C . LYS A 1 82 ? -8.328 -13.977 3.475 1 91.31 82 LYS A C 1
ATOM 681 O O . LYS A 1 82 ? -7.152 -14.344 3.426 1 91.31 82 LYS A O 1
ATOM 686 N N . ASN A 1 83 ? -9.109 -14.109 4.473 1 88.62 83 ASN A N 1
ATOM 687 C CA . ASN A 1 83 ? -8.625 -14.758 5.684 1 88.62 83 ASN A CA 1
ATOM 688 C C . ASN A 1 83 ? -8.227 -16.203 5.426 1 88.62 83 ASN A C 1
ATOM 690 O O . ASN A 1 83 ? -7.23 -16.688 5.969 1 88.62 83 ASN A O 1
ATOM 694 N N . THR A 1 84 ? -9.008 -16.828 4.582 1 88.62 84 THR A N 1
ATOM 695 C CA . THR A 1 84 ? -8.695 -18.203 4.203 1 88.62 84 THR A CA 1
ATOM 696 C C . THR A 1 84 ? -7.363 -18.266 3.463 1 88.62 84 THR A C 1
ATOM 698 O O . THR A 1 84 ? -6.539 -19.141 3.738 1 88.62 84 THR A O 1
ATOM 701 N N . LEU A 1 85 ? -7.137 -17.328 2.578 1 88.06 85 LEU A N 1
ATOM 702 C CA . LEU A 1 85 ? -5.906 -17.281 1.799 1 88.06 85 LEU A CA 1
ATOM 703 C C . LEU A 1 85 ? -4.703 -17 2.691 1 88.06 85 LEU A C 1
ATOM 705 O O . LEU A 1 85 ? -3.635 -17.578 2.51 1 88.06 85 LEU A O 1
ATOM 709 N N . MET A 1 86 ? -4.906 -16.141 3.631 1 82.62 86 MET A N 1
ATOM 710 C CA . MET A 1 86 ? -3.855 -15.734 4.562 1 82.62 86 MET A CA 1
ATOM 711 C C . MET A 1 86 ? -3.42 -16.906 5.43 1 82.62 86 MET A C 1
ATOM 713 O O . MET A 1 86 ? -2.254 -17 5.816 1 82.62 86 MET A O 1
ATOM 717 N N . HIS A 1 87 ? -4.27 -17.797 5.688 1 79.81 87 HIS A N 1
ATOM 718 C CA . HIS A 1 87 ? -3.996 -18.891 6.602 1 79.81 87 HIS A CA 1
ATOM 719 C C . HIS A 1 87 ? -3.545 -20.141 5.848 1 79.81 87 HIS A C 1
ATOM 721 O O . HIS A 1 87 ? -3.088 -21.109 6.457 1 79.81 87 HIS A O 1
ATOM 727 N N . LYS A 1 88 ? -3.648 -19.938 4.629 1 76.12 88 LYS A N 1
ATOM 728 C CA . LYS A 1 88 ? -3.096 -21.047 3.85 1 76.12 88 LYS A CA 1
ATOM 729 C C . LYS A 1 88 ? -1.571 -21.031 3.885 1 76.12 88 LYS A C 1
ATOM 731 O O . LYS A 1 88 ? -0.951 -19.969 3.838 1 76.12 88 LYS A O 1
ATOM 736 N N . SER A 1 89 ? -1.075 -22.078 4.082 1 64.94 89 SER A N 1
ATOM 737 C CA . SER A 1 89 ? 0.36 -22.219 4.301 1 64.94 89 SER A CA 1
ATOM 738 C C . SER A 1 89 ? 1.138 -22.078 2.998 1 64.94 89 SER A C 1
ATOM 740 O O . SER A 1 89 ? 2.348 -21.828 3.016 1 64.94 89 SER A O 1
ATOM 742 N N . GLU A 1 90 ? 0.481 -22.156 2.057 1 72.88 90 GLU A N 1
ATOM 743 C CA . GLU A 1 90 ? 1.169 -22.156 0.77 1 72.88 90 GLU A CA 1
ATOM 744 C C . GLU A 1 90 ? 1.35 -20.75 0.228 1 72.88 90 GLU A C 1
ATOM 746 O O . GLU A 1 90 ? 0.459 -19.906 0.364 1 72.88 90 GLU A O 1
ATOM 751 N N . ASP A 1 91 ? 2.627 -20.531 -0.201 1 79.88 91 ASP A N 1
ATOM 752 C CA . ASP A 1 91 ? 2.855 -19.328 -1.002 1 79.88 91 ASP A CA 1
ATOM 753 C C . ASP A 1 91 ? 2.34 -19.516 -2.428 1 79.88 91 ASP A C 1
ATOM 755 O O . ASP A 1 91 ? 2.742 -20.453 -3.123 1 79.88 91 ASP A O 1
ATOM 759 N N . PHE A 1 92 ? 1.426 -18.625 -2.723 1 85.31 92 PHE A N 1
ATOM 760 C CA . PHE A 1 92 ? 0.891 -18.688 -4.078 1 85.31 92 PHE A CA 1
ATOM 761 C C . PHE A 1 92 ? 1.808 -17.969 -5.059 1 85.31 92 PHE A C 1
ATOM 763 O O . PHE A 1 92 ? 2.346 -16.906 -4.75 1 85.31 92 PHE A O 1
ATOM 770 N N . SER A 1 93 ? 1.98 -18.734 -6.164 1 90.44 93 SER A N 1
ATOM 771 C CA . SER A 1 93 ? 2.4 -17.938 -7.312 1 90.44 93 SER A CA 1
ATOM 772 C C . SER A 1 93 ? 1.271 -17.031 -7.801 1 90.44 93 SER A C 1
ATOM 774 O O . SER A 1 93 ? 0.109 -17.234 -7.445 1 90.44 93 SER A O 1
ATOM 776 N N . LEU A 1 94 ? 1.66 -16.094 -8.562 1 93.75 94 LEU A N 1
ATOM 777 C CA . LEU A 1 94 ? 0.655 -15.219 -9.148 1 93.75 94 LEU A CA 1
ATOM 778 C C . LEU A 1 94 ? -0.369 -16.016 -9.953 1 93.75 94 LEU A C 1
ATOM 780 O O . LEU A 1 94 ? -1.573 -15.773 -9.836 1 93.75 94 LEU A O 1
ATOM 784 N N . GLU A 1 95 ? 0.079 -16.969 -10.711 1 93.81 95 GLU A N 1
ATOM 785 C CA . GLU A 1 95 ? -0.8 -17.797 -11.531 1 93.81 95 GLU A CA 1
ATOM 786 C C . GLU A 1 95 ? -1.762 -18.609 -10.664 1 93.81 95 GLU A C 1
ATOM 788 O O . GLU A 1 95 ? -2.945 -18.734 -10.984 1 93.81 95 GLU A O 1
ATOM 793 N N . GLN A 1 96 ? -1.271 -19.125 -9.648 1 93.81 96 GLN A N 1
ATOM 794 C CA . GLN A 1 96 ? -2.104 -19.891 -8.727 1 93.81 96 GLN A CA 1
ATOM 795 C C . GLN A 1 96 ? -3.16 -19 -8.078 1 93.81 96 GLN A C 1
ATOM 797 O O . GLN A 1 96 ? -4.332 -19.375 -7.992 1 93.81 96 GLN A O 1
ATOM 802 N N . LEU A 1 97 ? -2.748 -17.844 -7.617 1 95 97 LEU A N 1
ATOM 803 C CA . LEU A 1 97 ? -3.703 -16.922 -7.012 1 95 97 LEU A CA 1
ATOM 804 C C . LEU A 1 97 ? -4.812 -16.562 -7.996 1 95 97 LEU A C 1
ATOM 806 O O . LEU A 1 97 ? -5.992 -16.594 -7.645 1 95 97 LEU A O 1
ATOM 810 N N . MET A 1 98 ? -4.449 -16.312 -9.25 1 95.62 98 MET A N 1
ATOM 811 C CA . MET A 1 98 ? -5.426 -15.93 -10.266 1 95.62 98 MET A CA 1
ATOM 812 C C . MET A 1 98 ? -6.445 -17.031 -10.484 1 95.62 98 MET A C 1
ATOM 814 O O . MET A 1 98 ? -7.641 -16.766 -10.641 1 95.62 98 MET A O 1
ATOM 818 N N . THR A 1 99 ? -6 -18.203 -10.453 1 95.19 99 THR A N 1
ATOM 819 C CA . THR A 1 99 ? -6.887 -19.359 -10.617 1 95.19 99 THR A CA 1
ATOM 820 C C . THR A 1 99 ? -7.867 -19.453 -9.445 1 95.19 99 THR A C 1
ATOM 822 O O . THR A 1 99 ? -9.07 -19.625 -9.648 1 95.19 99 THR A O 1
ATOM 825 N N . HIS A 1 100 ? -7.332 -19.266 -8.219 1 94 100 HIS A N 1
ATOM 826 C CA . HIS A 1 100 ? -8.172 -19.312 -7.027 1 94 100 HIS A CA 1
ATOM 827 C C . HIS A 1 100 ? -9.203 -18.188 -7.031 1 94 100 HIS A C 1
ATOM 829 O O . HIS A 1 100 ? -10.367 -18.406 -6.703 1 94 100 HIS A O 1
ATOM 835 N N . LEU A 1 101 ? -8.789 -17.062 -7.461 1 95.38 101 LEU A N 1
ATOM 836 C CA . LEU A 1 101 ? -9.672 -15.898 -7.48 1 95.38 101 LEU A CA 1
ATOM 837 C C . LEU A 1 101 ? -10.75 -16.062 -8.547 1 95.38 101 LEU A C 1
ATOM 839 O O . LEU A 1 101 ? -11.898 -15.656 -8.344 1 95.38 101 LEU A O 1
ATOM 843 N N . ARG A 1 102 ? -10.328 -16.656 -9.664 1 96 102 ARG A N 1
ATOM 844 C CA . ARG A 1 102 ? -11.297 -16.906 -10.734 1 96 102 ARG A CA 1
ATOM 845 C C . ARG A 1 102 ? -12.406 -17.844 -10.25 1 96 102 ARG A C 1
ATOM 847 O O . ARG A 1 102 ? -13.586 -17.562 -10.461 1 96 102 ARG A O 1
ATOM 854 N N . ILE A 1 103 ? -12.055 -18.875 -9.578 1 95.38 103 ILE A N 1
ATOM 855 C CA . ILE A 1 103 ? -13.008 -19.844 -9.062 1 95.38 103 ILE A CA 1
ATOM 856 C C . ILE A 1 103 ? -13.922 -19.172 -8.039 1 95.38 103 ILE A C 1
ATOM 858 O O . ILE A 1 103 ? -15.148 -19.328 -8.102 1 95.38 103 ILE A O 1
ATOM 862 N N . GLU A 1 104 ? -13.344 -18.422 -7.16 1 94.5 104 GLU A N 1
ATOM 863 C CA . GLU A 1 104 ? -14.109 -17.719 -6.129 1 94.5 104 GLU A CA 1
ATOM 864 C C . GLU A 1 104 ? -15.094 -16.734 -6.742 1 94.5 104 GLU A C 1
ATOM 866 O O . GLU A 1 104 ? -16.25 -16.656 -6.324 1 94.5 104 GLU A O 1
ATOM 871 N N . GLU A 1 105 ? -14.664 -15.945 -7.711 1 94.56 105 GLU A N 1
ATOM 872 C CA . GLU A 1 105 ? -15.539 -14.977 -8.367 1 94.56 105 GLU A CA 1
ATOM 873 C C . GLU A 1 105 ? -16.719 -15.672 -9.055 1 94.56 105 GLU A C 1
ATOM 875 O O . GLU A 1 105 ? -17.859 -15.211 -8.961 1 94.56 105 GLU A O 1
ATOM 880 N N . GLU A 1 106 ? -16.422 -16.781 -9.727 1 93.69 106 GLU A N 1
ATOM 881 C CA . GLU A 1 106 ? -17.469 -17.547 -10.383 1 93.69 106 GLU A CA 1
ATOM 882 C C . GLU A 1 106 ? -18.484 -18.078 -9.375 1 93.69 106 GLU A C 1
ATOM 884 O O . GLU A 1 106 ? -19.688 -18.047 -9.625 1 93.69 106 GLU A O 1
ATOM 889 N N . THR A 1 107 ? -18.016 -18.562 -8.312 1 93.31 107 THR A N 1
ATOM 890 C CA . THR A 1 107 ? -18.875 -19.078 -7.25 1 93.31 107 THR A CA 1
ATOM 891 C C . THR A 1 107 ? -19.781 -17.984 -6.707 1 93.31 107 THR A C 1
ATOM 893 O O . THR A 1 107 ? -20.984 -18.203 -6.52 1 93.31 107 THR A O 1
ATOM 896 N N . ARG A 1 108 ? -19.219 -16.859 -6.48 1 91.31 108 ARG A N 1
ATOM 897 C CA . ARG A 1 108 ? -19.969 -15.742 -5.949 1 91.31 108 ARG A CA 1
ATOM 898 C C . ARG A 1 108 ? -21.031 -15.273 -6.941 1 91.31 108 ARG A C 1
ATOM 900 O O . ARG A 1 108 ? -22.125 -14.883 -6.543 1 91.31 108 ARG A O 1
ATOM 907 N N . LEU A 1 109 ? -20.656 -15.289 -8.188 1 89.69 109 LEU A N 1
ATOM 908 C CA . LEU A 1 109 ? -21.609 -14.906 -9.227 1 89.69 109 LEU A CA 1
ATOM 909 C C . LEU A 1 109 ? -22.766 -15.891 -9.297 1 89.69 109 LEU A C 1
ATOM 911 O O . LEU A 1 109 ? -23.922 -15.492 -9.469 1 89.69 109 LEU A O 1
ATOM 915 N N . ARG A 1 110 ? -22.406 -17.078 -9.117 1 90.5 110 ARG A N 1
ATOM 916 C CA . ARG A 1 110 ? -23.422 -18.109 -9.117 1 90.5 110 ARG A CA 1
ATOM 917 C C . ARG A 1 110 ? -24.359 -17.969 -7.91 1 90.5 110 ARG A C 1
ATOM 919 O O . ARG A 1 110 ? -25.578 -18.094 -8.039 1 90.5 110 ARG A O 1
ATOM 926 N N . ASP A 1 111 ? -23.81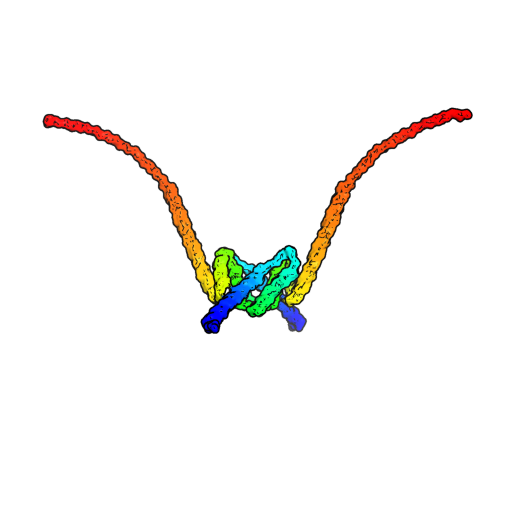2 -17.688 -6.77 1 88.75 111 ASP A N 1
ATOM 927 C CA . ASP A 1 111 ? -24.594 -17.531 -5.547 1 88.75 111 ASP A CA 1
ATOM 928 C C . ASP A 1 111 ? -25.531 -16.328 -5.656 1 88.75 111 ASP A C 1
ATOM 930 O O . ASP A 1 111 ? -26.672 -16.391 -5.172 1 88.75 111 ASP A O 1
ATOM 934 N N . LYS A 1 112 ? -25.047 -15.281 -6.223 1 85.25 112 LYS A N 1
ATOM 935 C CA . LYS A 1 112 ? -25.875 -14.086 -6.406 1 85.25 112 LYS A CA 1
ATOM 936 C C . LYS A 1 112 ? -27.047 -14.375 -7.332 1 85.25 112 LYS A C 1
ATOM 938 O O . LYS A 1 112 ? -28.172 -13.914 -7.086 1 85.25 112 LYS A O 1
ATOM 943 N N . LYS A 1 113 ? -26.828 -15.094 -8.305 1 85.06 113 LYS A N 1
ATOM 944 C CA . LYS A 1 113 ? -27.891 -15.461 -9.234 1 85.06 113 LYS A CA 1
ATOM 945 C C . LYS A 1 113 ? -28.922 -16.359 -8.57 1 85.06 113 LYS A C 1
ATOM 947 O O . LYS A 1 113 ? -30.125 -16.219 -8.781 1 85.06 113 LYS A O 1
ATOM 952 N N . GLU A 1 114 ? -28.391 -17.203 -7.816 1 84.19 114 GLU A N 1
ATOM 953 C CA . GLU A 1 114 ? -29.281 -18.125 -7.109 1 84.19 114 GLU A CA 1
ATOM 954 C C . GLU A 1 114 ? -30.109 -17.391 -6.066 1 84.19 114 GLU A C 1
ATOM 956 O O . GLU A 1 114 ? -31.297 -17.672 -5.898 1 84.19 114 GLU A O 1
ATOM 961 N N . TYR A 1 115 ? -29.484 -16.531 -5.383 1 80.31 115 TYR A N 1
ATOM 962 C CA . TYR A 1 115 ? -30.203 -15.742 -4.391 1 80.31 115 TYR A CA 1
ATOM 963 C C . TYR A 1 115 ? -31.312 -14.914 -5.047 1 80.31 115 TYR A C 1
ATOM 965 O O . TYR A 1 115 ? -32.438 -14.859 -4.551 1 80.31 115 TYR A O 1
ATOM 973 N N . LYS A 1 116 ? -31.016 -14.297 -6.113 1 81.75 116 LYS A N 1
ATOM 974 C CA . LYS A 1 116 ? -32 -13.492 -6.836 1 81.75 116 LYS A CA 1
ATOM 975 C C . LYS A 1 116 ? -33.156 -14.359 -7.336 1 81.75 116 LYS A C 1
ATOM 977 O O . LYS A 1 116 ? -34.312 -13.938 -7.297 1 81.75 116 LYS A O 1
ATOM 982 N N . SER A 1 117 ? -32.75 -15.531 -7.754 1 85.25 117 SER A N 1
ATOM 983 C CA . SER A 1 117 ? -33.781 -16.453 -8.227 1 85.25 117 SER A CA 1
ATOM 984 C C . SER A 1 117 ? -34.688 -16.906 -7.09 1 85.25 117 SER A C 1
ATOM 986 O O . SER A 1 117 ? -35.906 -17 -7.266 1 85.25 117 SER A O 1
ATOM 988 N N . GLN A 1 118 ? -34.094 -17.094 -6.023 1 84.5 118 GLN A N 1
ATOM 989 C CA . GLN A 1 118 ? -34.875 -17.531 -4.867 1 84.5 118 GLN A CA 1
ATOM 990 C C . GLN A 1 118 ? -35.781 -16.406 -4.355 1 84.5 118 GLN A C 1
ATOM 992 O O . GLN A 1 118 ? -36.906 -16.641 -3.967 1 84.5 118 GLN A O 1
ATOM 997 N N . MET A 1 119 ? -35.25 -15.266 -4.395 1 80.19 119 MET A N 1
ATOM 998 C CA . MET A 1 119 ? -36.031 -14.109 -3.963 1 80.19 119 MET A CA 1
ATOM 999 C C . MET A 1 119 ? -37.188 -13.852 -4.914 1 80.19 119 MET A C 1
ATOM 1001 O O . MET A 1 119 ? -38.281 -13.5 -4.48 1 80.19 119 MET A O 1
ATOM 1005 N N . ALA A 1 120 ? -36.875 -14.125 -6.105 1 82.19 120 ALA A N 1
ATOM 1006 C CA . ALA A 1 120 ? -37.938 -13.969 -7.109 1 82.19 120 ALA A CA 1
ATOM 1007 C C . ALA A 1 120 ? -39.031 -15.023 -6.934 1 82.19 120 ALA A C 1
ATOM 1009 O O . ALA A 1 120 ? -40.219 -14.719 -7.039 1 82.19 120 ALA A O 1
ATOM 1010 N N . ILE A 1 121 ? -38.688 -16.188 -6.609 1 83 121 ILE A N 1
ATOM 1011 C CA . ILE A 1 121 ? -39.625 -17.281 -6.387 1 83 121 ILE A CA 1
ATOM 1012 C C . ILE A 1 121 ? -40.469 -17 -5.145 1 83 121 ILE A C 1
ATOM 1014 O O . ILE A 1 121 ? -41.688 -17.188 -5.152 1 83 121 ILE A O 1
ATOM 1018 N N . ARG A 1 122 ? -39.812 -16.422 -4.133 1 82.19 122 ARG A N 1
ATOM 1019 C CA . ARG A 1 122 ? -40.5 -16.109 -2.887 1 82.19 122 ARG A CA 1
ATOM 1020 C C . ARG A 1 122 ? -41.438 -14.93 -3.066 1 82.19 122 ARG A C 1
ATOM 1022 O O . ARG A 1 122 ? -42.562 -14.93 -2.521 1 82.19 122 ARG A O 1
ATOM 1029 N N . ALA A 1 123 ? -41.031 -13.984 -3.758 1 82.62 123 ALA A N 1
ATOM 1030 C CA . ALA A 1 123 ? -41.875 -12.82 -4.023 1 82.62 123 ALA A CA 1
ATOM 1031 C C . ALA A 1 123 ? -43.125 -13.227 -4.797 1 82.62 123 ALA A C 1
ATOM 1033 O O . ALA A 1 123 ? -44.219 -12.758 -4.5 1 82.62 123 ALA A O 1
ATOM 1034 N N . HIS A 1 124 ? -43 -14.086 -5.742 1 83.62 124 HIS A N 1
ATOM 1035 C CA . HIS A 1 124 ? -44.125 -14.562 -6.52 1 83.62 124 HIS A CA 1
ATOM 1036 C C . HIS A 1 124 ? -45.062 -15.414 -5.664 1 83.62 124 HIS A C 1
ATOM 1038 O O . HIS A 1 124 ? -46.281 -15.367 -5.832 1 83.62 124 HIS A O 1
ATOM 1044 N N . ALA A 1 125 ? -44.438 -16.078 -4.754 1 76.81 125 ALA A N 1
ATOM 1045 C CA . ALA A 1 125 ? -45.25 -16.891 -3.861 1 76.81 125 ALA A CA 1
ATOM 1046 C C . ALA A 1 125 ? -46.062 -16.031 -2.902 1 76.81 125 ALA A C 1
ATOM 1048 O O . ALA A 1 125 ? -47.25 -16.312 -2.643 1 76.81 125 ALA A O 1
ATOM 1049 N N . VAL A 1 126 ? -45.5 -14.969 -2.465 1 75.25 126 VAL A N 1
ATOM 1050 C CA . VAL A 1 126 ? -46.188 -14.055 -1.562 1 75.25 126 VAL A CA 1
ATOM 1051 C C . VAL A 1 126 ? -47.281 -13.289 -2.326 1 75.25 126 VAL A C 1
ATOM 1053 O O . VAL A 1 126 ? -48.375 -13.07 -1.804 1 75.25 126 VAL A O 1
ATOM 1056 N N . GLU A 1 127 ? -47 -12.945 -3.521 1 69.5 127 GLU A N 1
ATOM 1057 C CA . GLU A 1 127 ? -48 -12.234 -4.34 1 69.5 127 GLU A CA 1
ATOM 1058 C C . GLU A 1 127 ? -49.125 -13.156 -4.742 1 69.5 127 GLU A C 1
ATOM 1060 O O . GLU A 1 127 ? -50.281 -12.727 -4.832 1 69.5 127 GLU A O 1
ATOM 1065 N N . GLY A 1 128 ? -48.875 -14.375 -5.023 1 61.34 128 GLY A N 1
ATOM 1066 C CA . GLY A 1 128 ? -49.906 -15.336 -5.359 1 61.34 128 GLY A CA 1
ATOM 1067 C C . GLY A 1 128 ? -50.812 -15.656 -4.199 1 61.34 128 GLY A C 1
ATOM 1068 O O . GLY A 1 128 ? -52 -15.938 -4.398 1 61.34 128 GLY A O 1
ATOM 1069 N N . SER A 1 129 ? -50.281 -15.578 -3.041 1 60.91 129 SER A N 1
ATOM 1070 C CA . SER A 1 129 ? -51.094 -15.867 -1.863 1 60.91 129 SER A CA 1
ATOM 1071 C C . SER A 1 129 ? -52.031 -14.711 -1.541 1 60.91 129 SER A C 1
ATOM 1073 O O . SER A 1 129 ? -53 -14.875 -0.795 1 60.91 129 SER A O 1
ATOM 1075 N N . ARG A 1 130 ? -51.75 -13.547 -1.997 1 57.06 130 ARG A N 1
ATOM 1076 C CA . ARG A 1 130 ? -52.625 -12.422 -1.697 1 57.06 130 ARG A CA 1
ATOM 1077 C C . ARG A 1 130 ? -53.844 -12.414 -2.611 1 57.06 130 ARG A C 1
ATOM 1079 O O . ARG A 1 130 ? -54.875 -11.852 -2.266 1 57.06 130 ARG A O 1
ATOM 1086 N N . LYS A 1 131 ? -53.812 -12.984 -3.742 1 53.16 131 LYS A N 1
ATOM 1087 C CA . LYS A 1 131 ? -54.938 -12.867 -4.648 1 53.16 131 LYS A CA 1
ATOM 1088 C C . LYS A 1 131 ? -56 -13.93 -4.352 1 53.16 131 LYS A C 1
ATOM 1090 O O . LYS A 1 131 ? -57.062 -13.945 -4.973 1 53.16 131 LYS A O 1
ATOM 1095 N N . LYS A 1 132 ? -55.688 -14.938 -3.623 1 49.09 132 LYS A N 1
ATOM 1096 C CA . LYS A 1 132 ? -56.781 -15.875 -3.533 1 49.09 132 LYS A CA 1
ATOM 1097 C C . LYS A 1 132 ? -57.781 -15.445 -2.463 1 49.09 132 LYS A C 1
ATOM 1099 O O . LYS A 1 132 ? -57.562 -15.664 -1.271 1 49.09 132 LYS A O 1
ATOM 1104 N N . LYS A 1 133 ? -58.281 -14.219 -2.537 1 46.97 133 LYS A N 1
ATOM 1105 C CA . LYS A 1 133 ? -59.469 -14.016 -1.721 1 46.97 133 LYS A CA 1
ATOM 1106 C C . LYS A 1 133 ? -60.562 -15.039 -2.072 1 46.97 133 LYS A C 1
ATOM 1108 O O . LYS A 1 133 ? -60.875 -15.219 -3.246 1 46.97 133 LYS A O 1
ATOM 1113 N N . PRO A 1 134 ? -60.844 -16.031 -1.266 1 46.59 134 PRO A N 1
ATOM 1114 C CA . PRO A 1 134 ? -61.969 -16.922 -1.523 1 46.59 134 PRO A CA 1
ATOM 1115 C C . PRO A 1 134 ? -63.25 -16.156 -1.895 1 46.59 134 PRO A C 1
ATOM 1117 O O . PRO A 1 134 ? -63.656 -15.219 -1.193 1 46.59 134 PRO A O 1
ATOM 1120 N N . THR A 1 135 ? -63.5 -15.914 -3.096 1 42.78 135 THR A N 1
ATOM 1121 C CA . THR A 1 135 ? -64.812 -15.445 -3.453 1 42.78 135 THR A CA 1
ATOM 1122 C C . THR A 1 135 ? -65.938 -16.344 -2.838 1 42.78 135 THR A C 1
ATOM 1124 O O . THR A 1 135 ? -65.875 -17.562 -3.01 1 42.78 135 THR A O 1
ATOM 1127 N N . THR A 1 136 ? -66.5 -15.977 -1.645 1 45.12 136 THR A N 1
ATOM 1128 C CA . THR A 1 136 ? -67.688 -16.578 -0.984 1 45.12 136 THR A CA 1
ATOM 1129 C C . THR A 1 136 ? -68.75 -16.891 -1.994 1 45.12 136 THR A C 1
ATOM 1131 O O . THR A 1 136 ? -69.312 -15.992 -2.65 1 45.12 136 THR A O 1
ATOM 1134 N N . GL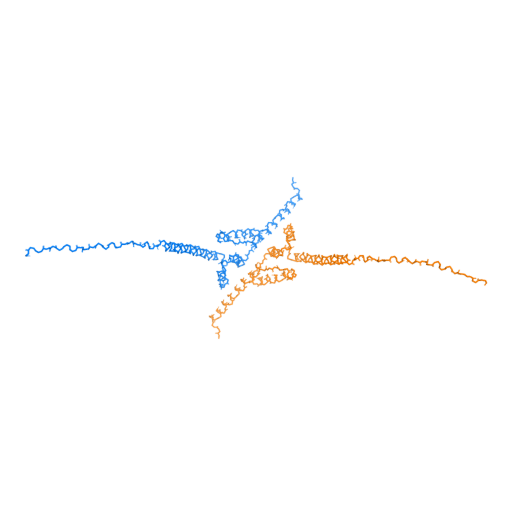U A 1 137 ? -68.812 -18 -2.744 1 42.91 137 GLU A N 1
ATOM 1135 C CA . GLU A 1 137 ? -69.875 -18.531 -3.564 1 42.91 137 GLU A CA 1
ATOM 1136 C C . GLU A 1 137 ? -71.188 -18.453 -2.824 1 42.91 137 GLU A C 1
ATOM 1138 O O . GLU A 1 137 ? -71.25 -18.75 -1.629 1 42.91 137 GLU A O 1
ATOM 1143 N N . LYS A 1 138 ? -72.25 -17.688 -3.406 1 41 138 LYS A N 1
ATOM 1144 C CA . LYS A 1 138 ? -73.625 -17.375 -3.074 1 41 138 LYS A CA 1
ATOM 1145 C C . LYS A 1 138 ? -74.375 -18.625 -2.607 1 41 138 LYS A C 1
ATOM 1147 O O . LYS A 1 138 ? -73.938 -19.75 -2.873 1 41 138 LYS A O 1
ATOM 1152 N N . GLY A 1 139 ? -75.812 -18.422 -2.441 1 41.94 139 GLY A N 1
ATOM 1153 C CA . GLY A 1 139 ? -77.062 -18.844 -1.845 1 41.94 139 GLY A CA 1
ATOM 1154 C C . GLY A 1 139 ? -77.562 -20.141 -2.416 1 41.94 139 GLY A C 1
ATOM 1155 O O . GLY A 1 139 ? -77.625 -20.312 -3.635 1 41.94 139 GLY A O 1
ATOM 1156 N N . MET A 1 140 ? -77.438 -21.203 -1.797 1 40.28 140 MET A N 1
ATOM 1157 C CA . MET A 1 140 ? -78.062 -22.5 -2.023 1 40.28 140 MET A CA 1
ATOM 1158 C C . MET A 1 140 ? -79.562 -22.391 -2.062 1 40.28 140 MET A C 1
ATOM 1160 O O . MET A 1 140 ? -80.188 -21.969 -1.081 1 40.28 140 MET A O 1
ATOM 1164 N N . LYS A 1 141 ? -80.188 -21.984 -3.246 1 39.25 141 LYS A N 1
ATOM 1165 C CA . LYS A 1 141 ? -81.625 -22 -3.42 1 39.25 141 LYS A CA 1
ATOM 1166 C C . LYS A 1 141 ? -82.25 -23.359 -3.049 1 39.25 141 LYS A C 1
ATOM 1168 O O . LYS A 1 141 ? -81.75 -24.391 -3.547 1 39.25 141 LYS A O 1
ATOM 1173 N N . ILE A 1 142 ? -82.875 -23.469 -1.896 1 40.94 142 ILE A N 1
ATOM 1174 C CA . ILE A 1 142 ? -83.688 -24.547 -1.335 1 40.94 142 ILE A CA 1
ATOM 1175 C C . ILE A 1 142 ? -84.938 -24.797 -2.238 1 40.94 142 ILE A C 1
ATOM 1177 O O . ILE A 1 142 ? -85.812 -23.953 -2.367 1 40.94 142 ILE A O 1
ATOM 1181 N N . GLU A 1 143 ? -84.75 -25.234 -3.469 1 36.66 143 GLU A N 1
ATOM 1182 C CA . GLU A 1 143 ? -85.938 -25.641 -4.242 1 36.66 143 GLU A CA 1
ATOM 1183 C C . GLU A 1 143 ? -86.812 -26.609 -3.461 1 36.66 143 GLU A C 1
ATOM 1185 O O . GLU A 1 143 ? -86.312 -27.578 -2.883 1 36.66 143 GLU A O 1
ATOM 1190 N N . ASP A 1 144 ? -87.938 -26.141 -2.943 1 35.03 144 ASP A N 1
ATOM 1191 C CA . ASP A 1 144 ? -89.062 -26.766 -2.287 1 35.03 144 ASP A CA 1
ATOM 1192 C C . ASP A 1 144 ? -89.625 -27.953 -3.104 1 35.03 144 ASP A C 1
ATOM 1194 O O . ASP A 1 144 ? -89.875 -27.812 -4.289 1 35.03 144 ASP A O 1
ATOM 1198 N N . ASN A 1 145 ? -89.188 -29.094 -2.824 1 32.69 145 ASN A N 1
ATOM 1199 C CA . ASN A 1 145 ? -89.625 -30.406 -3.314 1 32.69 145 ASN A CA 1
ATOM 1200 C C . ASN A 1 145 ? -91.125 -30.609 -3.092 1 32.69 145 ASN A C 1
ATOM 1202 O O . ASN A 1 145 ? -91.562 -30.969 -1.992 1 32.69 145 ASN A O 1
ATOM 1206 N N . LYS A 1 146 ? -91.938 -29.531 -3.355 1 31.66 146 LYS A N 1
ATOM 1207 C CA . LYS A 1 146 ? -93.312 -29.906 -3.127 1 31.66 146 LYS A CA 1
ATOM 1208 C C . LYS A 1 146 ? -93.688 -31.219 -3.84 1 31.66 146 LYS A C 1
ATOM 1210 O O . LYS A 1 146 ? -93.438 -31.359 -5.035 1 31.66 146 LYS A O 1
ATOM 1215 N N . GLU A 1 147 ? -93.75 -32.25 -3.078 1 32.25 147 GLU A N 1
ATOM 1216 C CA . GLU A 1 147 ? -94.188 -33.625 -3.234 1 32.25 147 GLU A CA 1
ATOM 1217 C C . GLU A 1 147 ? -95.625 -33.656 -3.836 1 32.25 147 GLU A C 1
ATOM 1219 O O . GLU A 1 147 ? -96.562 -33.156 -3.232 1 32.25 147 GLU A O 1
ATOM 1224 N N . GLU A 1 148 ? -95.75 -33.094 -5.105 1 32.53 148 GLU A N 1
ATOM 1225 C CA . GLU A 1 148 ? -97.125 -33.312 -5.617 1 32.53 148 GLU A CA 1
ATOM 1226 C C . GLU A 1 148 ? -97.562 -34.781 -5.445 1 32.53 148 GLU A C 1
ATOM 1228 O O . GLU A 1 148 ? -96.75 -35.688 -5.734 1 32.53 148 GLU A O 1
ATOM 1233 N N . LYS A 1 149 ? -98.5 -34.969 -4.574 1 33.22 149 LYS A N 1
ATOM 1234 C CA . LYS A 1 149 ? -99.312 -36.125 -4.184 1 33.22 149 LYS A CA 1
ATOM 1235 C C . LYS A 1 149 ? -99.938 -36.812 -5.406 1 33.22 149 LYS A C 1
ATOM 1237 O O . LYS A 1 149 ? -100.75 -36.219 -6.113 1 33.22 149 LYS A O 1
ATOM 1242 N N . LYS A 1 150 ? -99.062 -37.5 -6.215 1 32.5 150 LYS A N 1
ATOM 1243 C CA . LYS A 1 150 ? -99.688 -38.344 -7.195 1 32.5 150 LYS A CA 1
ATOM 1244 C C . LYS A 1 150 ? -100.688 -39.281 -6.516 1 32.5 150 LYS A C 1
ATOM 1246 O O . LYS A 1 150 ? -100.312 -40.094 -5.676 1 32.5 150 LYS A O 1
ATOM 1251 N N . ASP A 1 151 ? -101.812 -38.75 -6.238 1 29.62 151 ASP A N 1
ATOM 1252 C CA . ASP A 1 151 ? -102.938 -39.656 -5.926 1 29.62 151 ASP A CA 1
ATOM 1253 C C . ASP A 1 151 ? -103 -40.844 -6.895 1 29.62 151 ASP A C 1
ATOM 1255 O O . ASP A 1 151 ? -102.688 -40.688 -8.078 1 29.62 151 ASP A O 1
ATOM 1259 N N . SER A 1 152 ? -102.938 -42.125 -6.305 1 24.69 152 SER A N 1
ATOM 1260 C CA . SER A 1 152 ? -103.312 -43.5 -6.445 1 24.69 152 SER A CA 1
ATOM 1261 C C . SER A 1 152 ? -104.75 -43.625 -7.016 1 24.69 152 SER A C 1
ATOM 1263 O O . SER A 1 152 ? -105.688 -43.188 -6.395 1 24.69 152 SER A O 1
ATOM 1265 N N . LYS A 1 153 ? -105.062 -43.844 -8.211 1 24.25 153 LYS A N 1
ATOM 1266 C CA . LYS A 1 153 ? -106 -44.688 -8.867 1 24.25 153 LYS A CA 1
ATOM 1267 C C . LYS A 1 153 ? -105.938 -46.125 -8.344 1 24.25 153 LYS A C 1
ATOM 1269 O O . LYS A 1 153 ? -106.188 -47.094 -9.086 1 24.25 153 LYS A O 1
ATOM 1274 N N . VAL A 1 154 ? -105.5 -46.875 -7.258 1 25.16 154 VAL A N 1
ATOM 1275 C CA . VAL A 1 154 ? -106.5 -47.625 -6.551 1 25.16 154 VAL A CA 1
ATOM 1276 C C . VAL A 1 154 ? -107.438 -46.656 -5.816 1 25.16 154 VAL A C 1
ATOM 1278 O O . VAL A 1 154 ? -107 -45.625 -5.285 1 25.16 154 VAL A O 1
ATOM 1281 N N . MET B 1 1 ? 14.758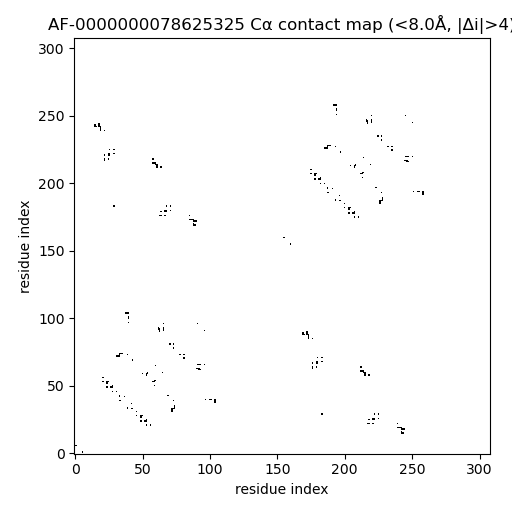 -40.062 19.766 1 53.97 1 MET B N 1
ATOM 1282 C CA . MET B 1 1 ? 15.281 -39.656 18.453 1 53.97 1 MET B CA 1
ATOM 1283 C C . MET B 1 1 ? 14.148 -39.219 17.531 1 53.97 1 MET B C 1
ATOM 1285 O O . MET B 1 1 ? 13.164 -39.938 17.359 1 53.97 1 MET B O 1
ATOM 1289 N N . SER B 1 2 ? 14.016 -37.938 17.438 1 69 2 SER B N 1
ATOM 1290 C CA . SER B 1 2 ? 12.93 -37.438 16.578 1 69 2 SER B CA 1
ATOM 1291 C C . SER B 1 2 ? 13.016 -38.031 15.18 1 69 2 SER B C 1
ATOM 1293 O O . SER B 1 2 ? 14.102 -38.094 14.602 1 69 2 SER B O 1
ATOM 1295 N N . THR B 1 3 ? 12.164 -38.969 14.789 1 80.44 3 THR B N 1
ATOM 1296 C CA . THR B 1 3 ? 12.133 -39.594 13.477 1 80.44 3 THR B CA 1
ATOM 1297 C C . THR B 1 3 ? 12.164 -38.562 12.367 1 80.44 3 THR B C 1
ATOM 1299 O O . THR B 1 3 ? 11.891 -37.375 12.609 1 80.44 3 THR B O 1
ATOM 1302 N N . ALA B 1 4 ? 12.875 -38.938 11.32 1 85.75 4 ALA B N 1
ATOM 1303 C CA . ALA B 1 4 ? 12.914 -38.125 10.117 1 85.75 4 ALA B CA 1
ATOM 1304 C C . ALA B 1 4 ? 11.547 -37.5 9.836 1 85.75 4 ALA B C 1
ATOM 1306 O O . ALA B 1 4 ? 11.461 -36.344 9.43 1 85.75 4 ALA B O 1
ATOM 1307 N N . LYS B 1 5 ? 10.617 -38.25 10.148 1 85.5 5 LYS B N 1
ATOM 1308 C CA . LYS B 1 5 ? 9.25 -37.781 9.922 1 85.5 5 LYS B CA 1
ATOM 1309 C C . LYS B 1 5 ? 8.891 -36.656 10.859 1 85.5 5 LYS B C 1
ATOM 1311 O O . LYS B 1 5 ? 8.297 -35.656 10.43 1 85.5 5 LYS B O 1
ATOM 1316 N N . GLU B 1 6 ? 9.219 -36.844 12.102 1 84.81 6 GLU B N 1
ATOM 1317 C CA . GLU B 1 6 ? 8.93 -35.812 13.102 1 84.81 6 GLU B CA 1
ATOM 1318 C C . GLU B 1 6 ? 9.68 -34.5 12.789 1 84.81 6 GLU B C 1
ATOM 1320 O O . GLU B 1 6 ? 9.133 -33.406 12.93 1 84.81 6 GLU B O 1
ATOM 1325 N N . LEU B 1 7 ? 10.906 -34.656 12.398 1 85.69 7 LEU B N 1
ATOM 1326 C CA . LEU B 1 7 ? 11.703 -33.5 12.031 1 85.69 7 LEU B CA 1
ATOM 1327 C C . LEU B 1 7 ? 11.094 -32.781 10.836 1 85.69 7 LEU B C 1
ATOM 1329 O O . LEU B 1 7 ? 11.039 -31.547 10.812 1 85.69 7 LEU B O 1
ATOM 1333 N N . TRP B 1 8 ? 10.68 -33.625 9.852 1 84.56 8 TRP B N 1
ATOM 1334 C CA . TRP B 1 8 ? 10.062 -33.062 8.664 1 84.56 8 TRP B CA 1
ATOM 1335 C C . TRP B 1 8 ? 8.789 -32.281 9.023 1 84.56 8 TRP B C 1
ATOM 1337 O O . TRP B 1 8 ? 8.547 -31.188 8.523 1 84.56 8 TRP B O 1
ATOM 1347 N N . GLU B 1 9 ? 8.047 -32.844 9.922 1 83.44 9 GLU B N 1
ATOM 1348 C CA . GLU B 1 9 ? 6.816 -32.188 10.375 1 83.44 9 GLU B CA 1
ATOM 1349 C C . GLU B 1 9 ? 7.109 -30.875 11.086 1 83.44 9 GLU B C 1
ATOM 1351 O O . GLU B 1 9 ? 6.395 -29.891 10.898 1 83.44 9 GLU B O 1
ATOM 1356 N N . VAL B 1 10 ? 8.133 -30.906 11.875 1 81.25 10 VAL B N 1
ATOM 1357 C CA . VAL B 1 10 ? 8.531 -29.688 12.586 1 81.25 10 VAL B CA 1
ATOM 1358 C C . VAL B 1 10 ? 9 -28.641 11.594 1 81.25 10 VAL B C 1
ATOM 1360 O O . VAL B 1 10 ? 8.656 -27.453 11.719 1 81.25 10 VAL B O 1
ATOM 1363 N N . LEU B 1 11 ? 9.68 -29.125 10.594 1 77.69 11 LEU B N 1
ATOM 1364 C CA . LEU B 1 11 ? 10.18 -28.203 9.578 1 77.69 11 LEU B CA 1
ATOM 1365 C C . LEU B 1 11 ? 9.031 -27.609 8.773 1 77.69 11 LEU B C 1
ATOM 1367 O O . LEU B 1 11 ? 9.008 -26.406 8.5 1 77.69 11 LEU B O 1
ATOM 1371 N N . GLU B 1 12 ? 8.148 -28.469 8.484 1 75.44 12 GLU B N 1
ATOM 1372 C CA . GLU B 1 12 ? 6.977 -28.031 7.73 1 75.44 12 GLU B CA 1
ATOM 1373 C C . GLU B 1 12 ? 6.152 -27.031 8.523 1 75.44 12 GLU B C 1
ATOM 1375 O O . GLU B 1 12 ? 5.691 -26.031 7.973 1 75.44 12 GLU B O 1
ATOM 1380 N N . ALA B 1 13 ? 6.0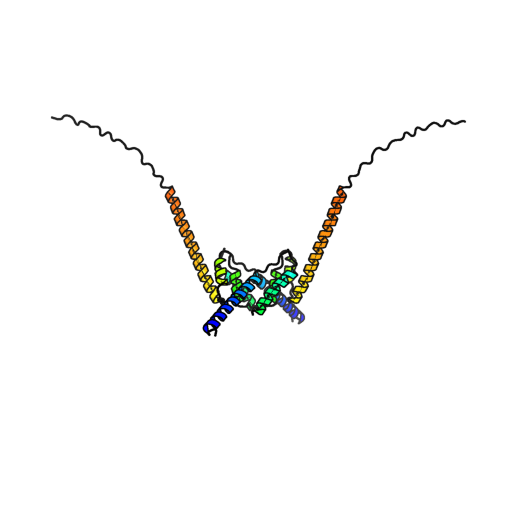31 -27.312 9.727 1 77.31 13 ALA B N 1
ATOM 1381 C CA . ALA B 1 13 ? 5.285 -26.422 10.602 1 77.31 13 ALA B CA 1
ATOM 1382 C C . ALA B 1 13 ? 5.984 -25.078 10.727 1 77.31 13 ALA B C 1
ATOM 1384 O O . ALA B 1 13 ? 5.336 -24.016 10.703 1 77.31 13 ALA B O 1
ATOM 1385 N N . LYS B 1 14 ? 7.234 -25.141 10.828 1 76.94 14 LYS B N 1
ATOM 1386 C CA . LYS B 1 14 ? 8.023 -23.906 10.93 1 76.94 14 LYS B CA 1
ATOM 1387 C C . LYS B 1 14 ? 7.922 -23.078 9.648 1 76.94 14 LYS B C 1
ATOM 1389 O O . LYS B 1 14 ? 7.805 -21.859 9.703 1 76.94 14 LYS B O 1
ATOM 1394 N N . TYR B 1 15 ? 7.922 -23.828 8.664 1 75.75 15 TYR B N 1
ATOM 1395 C CA . TYR B 1 15 ? 7.82 -23.156 7.371 1 75.75 15 TYR B CA 1
ATOM 1396 C C . TYR B 1 15 ? 6.473 -22.469 7.223 1 75.75 15 TYR B C 1
ATOM 1398 O O . TYR B 1 15 ? 6.402 -21.328 6.73 1 75.75 15 TYR B O 1
ATOM 1406 N N . LYS B 1 16 ? 5.551 -23.109 7.621 1 76.25 16 LYS B N 1
ATOM 1407 C CA . LYS B 1 16 ? 4.207 -22.547 7.551 1 76.25 16 LYS B CA 1
ATOM 1408 C C . LYS B 1 16 ? 4.082 -21.312 8.445 1 76.25 16 LYS B C 1
ATOM 1410 O O . LYS B 1 16 ? 3.461 -20.328 8.062 1 76.25 16 LYS B O 1
ATOM 1415 N N . GLU B 1 17 ? 4.621 -21.453 9.523 1 76.75 17 GLU B N 1
ATOM 1416 C CA . GLU B 1 17 ? 4.613 -20.312 10.453 1 76.75 17 GLU B CA 1
ATOM 1417 C C . GLU B 1 17 ? 5.344 -19.109 9.867 1 76.75 17 GLU B C 1
ATOM 1419 O O . GLU B 1 17 ? 4.883 -17.984 9.992 1 76.75 17 GLU B O 1
ATOM 1424 N N . ASP B 1 18 ? 6.402 -19.391 9.242 1 81.5 18 ASP B N 1
ATOM 1425 C CA . ASP B 1 18 ? 7.203 -18.328 8.641 1 81.5 18 ASP B CA 1
ATOM 1426 C C . ASP B 1 18 ? 6.453 -17.656 7.488 1 81.5 18 ASP B C 1
ATOM 1428 O O . ASP B 1 18 ? 6.508 -16.438 7.328 1 81.5 18 ASP B O 1
ATOM 1432 N N . ALA B 1 19 ? 5.805 -18.531 6.805 1 80 19 ALA B N 1
ATOM 1433 C CA . ALA B 1 19 ? 5.031 -18 5.684 1 80 19 ALA B CA 1
ATOM 1434 C C . ALA B 1 19 ? 3.908 -17.094 6.172 1 80 19 ALA B C 1
ATOM 1436 O O . ALA B 1 19 ? 3.689 -16.016 5.613 1 80 19 ALA B O 1
ATOM 1437 N N . CYS B 1 20 ? 3.293 -17.484 7.191 1 83.62 20 CYS B N 1
ATOM 1438 C CA . CYS B 1 20 ? 2.209 -16.688 7.758 1 83.62 20 CYS B CA 1
ATOM 1439 C C . CYS B 1 20 ? 2.734 -15.375 8.328 1 83.62 20 CYS B C 1
ATOM 1441 O O . CYS B 1 20 ? 2.096 -14.328 8.18 1 83.62 20 CYS B O 1
ATOM 1443 N N . ARG B 1 21 ? 3.834 -15.523 8.914 1 87.25 21 ARG B N 1
ATOM 1444 C CA . ARG B 1 21 ? 4.438 -14.32 9.492 1 87.25 21 ARG B CA 1
ATOM 1445 C C . ARG B 1 21 ? 4.785 -13.312 8.406 1 87.25 21 ARG B C 1
ATOM 1447 O O . ARG B 1 21 ? 4.566 -12.109 8.578 1 87.25 21 ARG B O 1
ATOM 1454 N N . LYS B 1 22 ? 5.32 -13.781 7.352 1 91.81 22 LYS B N 1
ATOM 1455 C CA . LYS B 1 22 ? 5.664 -12.891 6.242 1 91.81 22 LYS B CA 1
ATOM 1456 C C . LYS B 1 22 ? 4.422 -12.219 5.668 1 91.81 22 LYS B C 1
ATOM 1458 O O . LYS B 1 22 ? 4.426 -11.016 5.402 1 91.81 22 LYS B O 1
ATOM 1463 N N . LYS B 1 23 ? 3.432 -12.992 5.504 1 92.31 23 LYS B N 1
ATOM 1464 C CA . LYS B 1 23 ? 2.168 -12.469 5.004 1 92.31 23 LYS B CA 1
ATOM 1465 C C . LYS B 1 23 ? 1.623 -11.375 5.926 1 92.31 23 LYS B C 1
ATOM 1467 O O . LYS B 1 23 ? 1.153 -10.336 5.457 1 92.31 23 LYS B O 1
ATOM 1472 N N . TYR B 1 24 ? 1.763 -11.633 7.156 1 90.75 24 TYR B N 1
ATOM 1473 C CA . TYR B 1 24 ? 1.307 -10.664 8.148 1 90.75 24 TYR B CA 1
ATOM 1474 C C . TYR B 1 24 ? 2.133 -9.383 8.07 1 90.75 24 TYR B C 1
ATOM 1476 O O . TYR B 1 24 ? 1.585 -8.281 8.141 1 90.75 24 TYR B O 1
ATOM 1484 N N . LEU B 1 25 ? 3.385 -9.516 7.953 1 94.88 25 LEU B N 1
ATOM 1485 C CA . LEU B 1 25 ? 4.27 -8.359 7.863 1 94.88 25 LEU B CA 1
ATOM 1486 C C . LEU B 1 25 ? 3.965 -7.539 6.613 1 94.88 25 LEU B C 1
ATOM 1488 O O . LEU B 1 25 ? 3.969 -6.305 6.656 1 94.88 25 LEU B O 1
ATOM 1492 N N . ILE B 1 26 ? 3.699 -8.227 5.516 1 96.25 26 ILE B N 1
ATOM 1493 C CA . ILE B 1 26 ? 3.348 -7.543 4.273 1 96.25 26 ILE B CA 1
ATOM 1494 C C . ILE B 1 26 ? 2.051 -6.762 4.469 1 96.25 26 ILE B C 1
ATOM 1496 O O . ILE B 1 26 ? 1.954 -5.598 4.074 1 96.25 26 ILE B O 1
ATOM 1500 N N . SER B 1 27 ? 1.134 -7.418 5.105 1 94.75 27 SER B N 1
ATOM 1501 C CA . SER B 1 27 ? -0.133 -6.75 5.395 1 94.75 27 SER B CA 1
ATOM 1502 C C . SER B 1 27 ? 0.078 -5.512 6.254 1 94.75 27 SER B C 1
ATOM 1504 O O . SER B 1 27 ? -0.536 -4.469 6.012 1 94.75 27 SER B O 1
ATOM 1506 N N . ARG B 1 28 ? 0.916 -5.609 7.23 1 96.12 28 ARG B N 1
ATOM 1507 C CA . ARG B 1 28 ? 1.229 -4.473 8.086 1 96.12 28 ARG B CA 1
ATOM 1508 C C . ARG B 1 28 ? 1.885 -3.35 7.289 1 96.12 28 ARG B C 1
ATOM 1510 O O . ARG B 1 28 ? 1.581 -2.174 7.496 1 96.12 28 ARG B O 1
ATOM 1517 N N . TYR B 1 29 ? 2.752 -3.688 6.387 1 97.94 29 TYR B N 1
ATOM 1518 C CA . TYR B 1 29 ? 3.434 -2.725 5.527 1 97.94 29 TYR B CA 1
ATOM 1519 C C . TYR B 1 29 ? 2.439 -1.984 4.641 1 97.94 29 TYR B C 1
ATOM 1521 O O . TYR B 1 29 ? 2.471 -0.755 4.555 1 97.94 29 TYR B O 1
ATOM 1529 N N . LEU B 1 30 ? 1.555 -2.717 4.059 1 97.06 30 LEU B N 1
ATOM 1530 C CA . LEU B 1 30 ? 0.61 -2.146 3.105 1 97.06 30 LEU B CA 1
ATOM 1531 C C . LEU B 1 30 ? -0.43 -1.289 3.816 1 97.06 30 LEU B C 1
ATOM 1533 O O . LEU B 1 30 ? -0.821 -0.234 3.312 1 97.06 30 LEU B O 1
ATOM 1537 N N . ASN B 1 31 ? -0.766 -1.648 5.047 1 95.69 31 ASN B N 1
ATOM 1538 C CA . ASN B 1 31 ? -1.899 -1.017 5.715 1 95.69 31 ASN B CA 1
ATOM 1539 C C . ASN B 1 31 ? -1.443 -0.079 6.828 1 95.69 31 ASN B C 1
ATOM 1541 O O . ASN B 1 31 ? -2.264 0.418 7.602 1 95.69 31 ASN B O 1
ATOM 1545 N N . PHE B 1 32 ? -0.172 0.101 6.949 1 97.25 32 PHE B N 1
ATOM 1546 C CA . PHE B 1 32 ? 0.339 1.028 7.953 1 97.25 32 PHE B CA 1
ATOM 1547 C C . PHE B 1 32 ? -0.267 2.414 7.766 1 97.25 32 PHE B C 1
ATOM 1549 O O . PHE B 1 32 ? -0.36 2.912 6.645 1 97.25 32 PHE B O 1
ATOM 1556 N N . LYS B 1 33 ? -0.68 3.02 8.781 1 94.62 33 LYS B N 1
ATOM 1557 C CA . LYS B 1 33 ? -1.273 4.352 8.719 1 94.62 33 LYS B CA 1
ATOM 1558 C C . LYS B 1 33 ? -0.592 5.305 9.695 1 94.62 33 LYS B C 1
ATOM 1560 O O . LYS B 1 33 ? -0.296 4.93 10.836 1 94.62 33 LYS B O 1
ATOM 1565 N N . ILE B 1 34 ? -0.334 6.434 9.203 1 94.75 34 ILE B N 1
ATOM 1566 C CA . ILE B 1 34 ? 0.17 7.512 10.047 1 94.75 34 ILE B CA 1
ATOM 1567 C C . ILE B 1 34 ? -0.997 8.344 10.57 1 94.75 34 ILE B C 1
ATOM 1569 O O . ILE B 1 34 ? -1.937 8.641 9.828 1 94.75 34 ILE B O 1
ATOM 1573 N N . THR B 1 35 ? -0.974 8.641 11.875 1 92.38 35 THR B N 1
ATOM 1574 C CA . THR B 1 35 ? -2.059 9.375 12.516 1 92.38 35 THR B CA 1
ATOM 1575 C C . THR B 1 35 ? -1.562 10.711 13.055 1 92.38 35 THR B C 1
ATOM 1577 O O . THR B 1 35 ? -0.354 10.953 13.125 1 92.38 35 THR B O 1
ATOM 1580 N N . GLU B 1 36 ? -2.498 11.539 13.391 1 86.88 36 GLU B N 1
ATOM 1581 C CA . GLU B 1 36 ? -2.18 12.883 13.867 1 86.88 36 GLU B CA 1
ATOM 1582 C C . GLU B 1 36 ? -1.753 12.867 15.336 1 86.88 36 GLU B C 1
ATOM 1584 O O . GLU B 1 36 ? -1.161 13.828 15.828 1 86.88 36 GLU B O 1
ATOM 1589 N N . GLU B 1 37 ? -2.014 11.812 15.992 1 84.88 37 GLU B N 1
ATOM 1590 C CA . GLU B 1 37 ? -1.838 11.742 17.438 1 84.88 37 GLU B CA 1
ATOM 1591 C C . GLU B 1 37 ? -0.358 11.734 17.812 1 84.88 37 GLU B C 1
ATOM 1593 O O . GLU B 1 37 ? 0.008 12.125 18.922 1 84.88 37 GLU B O 1
ATOM 1598 N N . ASN B 1 38 ? 0.595 11.305 17 1 89.19 38 ASN B N 1
ATOM 1599 C CA . ASN B 1 38 ? 2.027 11.203 17.25 1 89.19 38 ASN B CA 1
ATOM 1600 C C . ASN B 1 38 ? 2.846 11.93 16.188 1 89.19 38 ASN B C 1
ATOM 1602 O O . ASN B 1 38 ? 2.316 12.297 15.141 1 89.19 38 ASN B O 1
ATOM 1606 N N . LEU B 1 39 ? 4.098 12.117 16.562 1 92.88 39 LEU B N 1
ATOM 1607 C CA . LEU B 1 39 ? 5.008 12.703 15.586 1 92.88 39 LEU B CA 1
ATOM 1608 C C . LEU B 1 39 ? 5.117 11.828 14.344 1 92.88 39 LEU B C 1
ATOM 1610 O O . LEU B 1 39 ? 5.207 10.602 14.453 1 92.88 39 LEU B O 1
ATOM 1614 N N . VAL B 1 40 ? 5.078 12.445 13.258 1 94.69 40 VAL B N 1
ATOM 1615 C CA . VAL B 1 40 ? 5.105 11.742 11.977 1 94.69 40 VAL B CA 1
ATOM 1616 C C . VAL B 1 40 ? 6.398 10.945 11.852 1 94.69 40 VAL B C 1
ATOM 1618 O O . VAL B 1 40 ? 6.375 9.773 11.469 1 94.69 40 VAL B O 1
ATOM 1621 N N . LEU B 1 41 ? 7.562 11.516 12.234 1 95.25 41 LEU B N 1
ATOM 1622 C CA . LEU B 1 41 ? 8.859 10.867 12.086 1 95.25 41 LEU B CA 1
ATOM 1623 C C . LEU B 1 41 ? 8.938 9.609 12.938 1 95.25 41 LEU B C 1
ATOM 1625 O O . LEU B 1 41 ? 9.57 8.625 12.547 1 95.25 41 LEU B O 1
ATOM 1629 N N . ALA B 1 42 ? 8.383 9.719 14.109 1 96.06 42 ALA B N 1
ATOM 1630 C CA . ALA B 1 42 ? 8.359 8.531 14.969 1 96.06 42 ALA B CA 1
ATOM 1631 C C . ALA B 1 42 ? 7.574 7.398 14.312 1 96.06 42 ALA B C 1
ATOM 1633 O O . ALA B 1 42 ? 7.996 6.242 14.359 1 96.06 42 ALA B O 1
ATOM 1634 N N . GLN B 1 43 ? 6.457 7.742 13.766 1 97.19 43 GLN B N 1
ATOM 1635 C CA . GLN B 1 43 ? 5.625 6.734 13.109 1 97.19 43 GLN B CA 1
ATOM 1636 C C . GLN B 1 43 ? 6.297 6.207 11.844 1 97.19 43 GLN B C 1
ATOM 1638 O O . GLN B 1 43 ? 6.172 5.023 11.523 1 97.19 43 GLN B O 1
ATOM 1643 N N . ILE B 1 44 ? 7.059 7.004 11.172 1 97.38 44 ILE B N 1
ATOM 1644 C CA . ILE B 1 44 ? 7.812 6.555 10.008 1 97.38 44 ILE B CA 1
ATOM 1645 C C . ILE B 1 44 ? 8.906 5.582 10.438 1 97.38 44 ILE B C 1
ATOM 1647 O O . ILE B 1 44 ? 9.203 4.613 9.734 1 97.38 44 ILE B O 1
ATOM 1651 N N . HIS B 1 45 ? 9.5 5.824 11.516 1 96.44 45 HIS B N 1
ATOM 1652 C CA . HIS B 1 45 ? 10.477 4.891 12.062 1 96.44 45 HIS B CA 1
ATOM 1653 C C . HIS B 1 45 ? 9.844 3.529 12.336 1 96.44 45 HIS B C 1
ATOM 1655 O O . HIS B 1 45 ? 10.438 2.492 12.031 1 96.44 45 HIS B O 1
ATOM 1661 N N . ASP B 1 46 ? 8.648 3.555 12.891 1 96.81 46 ASP B N 1
ATOM 1662 C CA . ASP B 1 46 ? 7.918 2.307 13.102 1 96.81 46 ASP B CA 1
ATOM 1663 C C . ASP B 1 46 ? 7.68 1.581 11.781 1 96.81 46 ASP B C 1
ATOM 1665 O O . ASP B 1 46 ? 7.832 0.36 11.695 1 96.81 46 ASP B O 1
ATOM 1669 N N . PHE B 1 47 ? 7.305 2.352 10.844 1 98.06 47 PHE B N 1
ATOM 1670 C CA . PHE B 1 47 ? 7.07 1.801 9.516 1 98.06 47 PHE B CA 1
ATOM 1671 C C . PHE B 1 47 ? 8.352 1.19 8.953 1 98.06 47 PHE B C 1
ATOM 1673 O O . PHE B 1 47 ? 8.32 0.111 8.359 1 98.06 47 PHE B O 1
ATOM 1680 N N . GLN B 1 48 ? 9.469 1.823 9.141 1 96.94 48 GLN B N 1
ATOM 1681 C CA . GLN B 1 48 ? 10.766 1.334 8.672 1 96.94 48 GLN B CA 1
ATOM 1682 C C . GLN B 1 48 ? 11.141 0.026 9.359 1 96.94 48 GLN B C 1
ATOM 1684 O O . GLN B 1 48 ? 11.773 -0.842 8.758 1 96.94 48 GLN B O 1
ATOM 1689 N N . ILE B 1 49 ? 10.758 -0.065 10.57 1 97.56 49 ILE B N 1
ATOM 1690 C CA . ILE B 1 49 ? 11.008 -1.305 11.297 1 97.56 49 ILE B CA 1
ATOM 1691 C C . ILE B 1 49 ? 10.32 -2.469 10.586 1 97.56 49 ILE B C 1
ATOM 1693 O O . ILE B 1 49 ? 10.914 -3.537 10.414 1 97.56 49 ILE B O 1
ATOM 1697 N N . ILE B 1 50 ? 9.125 -2.266 10.148 1 97.81 50 ILE B N 1
ATOM 1698 C CA . ILE B 1 50 ? 8.383 -3.287 9.422 1 97.81 50 ILE B CA 1
ATOM 1699 C C . ILE B 1 50 ? 9.117 -3.631 8.125 1 97.81 50 ILE B C 1
ATOM 1701 O O . ILE B 1 50 ? 9.305 -4.805 7.805 1 97.81 50 ILE B O 1
ATOM 1705 N N . ALA B 1 51 ? 9.555 -2.586 7.402 1 97.56 51 ALA B N 1
ATOM 1706 C CA . ALA B 1 51 ? 10.289 -2.787 6.156 1 97.56 51 ALA B CA 1
ATOM 1707 C C . ALA B 1 51 ? 11.578 -3.57 6.395 1 97.56 51 ALA B C 1
ATOM 1709 O O . ALA B 1 51 ? 11.922 -4.461 5.613 1 97.56 51 ALA B O 1
ATOM 1710 N N . ASN B 1 52 ? 12.25 -3.254 7.449 1 97.25 52 ASN B N 1
ATOM 1711 C CA . ASN B 1 52 ? 13.492 -3.941 7.785 1 97.25 52 ASN B CA 1
ATOM 1712 C C . ASN B 1 52 ? 13.25 -5.402 8.141 1 97.25 52 ASN B C 1
ATOM 1714 O O . ASN B 1 52 ? 14.055 -6.273 7.805 1 97.25 52 ASN B O 1
ATOM 1718 N N . GLU B 1 53 ? 12.172 -5.637 8.836 1 96.81 53 GLU B N 1
ATOM 1719 C CA . GLU B 1 53 ? 11.812 -7.016 9.156 1 96.81 53 GLU B CA 1
ATOM 1720 C C . GLU B 1 53 ? 11.516 -7.812 7.891 1 96.81 53 GLU B C 1
ATOM 1722 O O . GLU B 1 53 ? 11.93 -8.969 7.77 1 96.81 53 GLU B O 1
ATOM 1727 N N . LEU B 1 54 ? 10.867 -7.215 6.984 1 97.12 54 LEU B N 1
ATOM 1728 C CA . LEU B 1 54 ? 10.594 -7.863 5.707 1 97.12 54 LEU B CA 1
ATOM 1729 C C . LEU B 1 54 ? 11.891 -8.141 4.953 1 97.12 54 LEU B C 1
ATOM 1731 O O . LEU B 1 54 ? 12.086 -9.242 4.426 1 97.12 54 LEU B O 1
ATOM 1735 N N . ALA B 1 55 ? 12.773 -7.191 4.98 1 96.44 55 ALA B N 1
ATOM 1736 C CA . ALA B 1 55 ? 14.062 -7.352 4.316 1 96.44 55 ALA B CA 1
ATOM 1737 C C . ALA B 1 55 ? 14.859 -8.508 4.93 1 96.44 55 ALA B C 1
ATOM 1739 O O . ALA B 1 55 ? 15.477 -9.289 4.215 1 96.44 55 ALA B O 1
ATOM 1740 N N . SER B 1 56 ? 14.758 -8.555 6.25 1 94.75 56 SER B N 1
ATOM 1741 C CA . SER B 1 56 ? 15.461 -9.617 6.965 1 94.75 56 SER B CA 1
ATOM 1742 C C . SER B 1 56 ? 14.891 -10.992 6.621 1 94.75 56 SER B C 1
ATOM 1744 O O . SER B 1 56 ? 15.57 -12.008 6.766 1 94.75 56 SER B O 1
ATOM 1746 N N . ASN B 1 57 ? 13.664 -11 6.156 1 92.44 57 ASN B N 1
ATOM 1747 C CA . ASN B 1 57 ? 12.992 -12.242 5.777 1 92.44 57 ASN B CA 1
ATOM 1748 C C . ASN B 1 57 ? 13 -12.438 4.262 1 92.44 57 ASN B C 1
ATOM 1750 O O . ASN B 1 57 ? 12.195 -13.203 3.732 1 92.44 57 ASN B O 1
ATOM 1754 N N . GLY B 1 58 ? 13.812 -11.617 3.547 1 92.69 58 GLY B N 1
ATOM 1755 C CA . GLY B 1 58 ? 14.07 -11.867 2.139 1 92.69 58 GLY B CA 1
ATOM 1756 C C . GLY B 1 58 ? 13.234 -11.008 1.214 1 92.69 58 GLY B C 1
ATOM 1757 O O . GLY B 1 58 ? 13.312 -11.148 -0.009 1 92.69 58 GLY B O 1
ATOM 1758 N N . ILE B 1 59 ? 12.414 -10.156 1.757 1 94.75 59 ILE B N 1
ATOM 1759 C CA . ILE B 1 59 ? 11.602 -9.266 0.942 1 94.75 59 ILE B CA 1
ATOM 1760 C C . ILE B 1 59 ? 12.172 -7.848 0.998 1 94.75 59 ILE B C 1
ATOM 1762 O O . ILE B 1 59 ? 11.992 -7.141 1.991 1 94.75 59 ILE B O 1
ATOM 1766 N N . LYS B 1 60 ? 12.781 -7.488 -0.106 1 95.19 60 LYS B N 1
ATOM 1767 C CA . LYS B 1 60 ? 13.391 -6.164 -0.192 1 95.19 60 LYS B CA 1
ATOM 1768 C C . LYS B 1 60 ? 12.617 -5.266 -1.155 1 95.19 60 LYS B C 1
ATOM 1770 O O . LYS B 1 60 ? 12.078 -5.738 -2.154 1 95.19 60 LYS B O 1
ATOM 1775 N N . PHE B 1 61 ? 12.688 -4.043 -0.864 1 95.44 61 PHE B N 1
ATOM 1776 C CA . PHE B 1 61 ? 11.992 -3.074 -1.7 1 95.44 61 PHE B CA 1
ATOM 1777 C C . PHE B 1 61 ? 12.977 -2.23 -2.494 1 95.44 61 PHE B C 1
ATOM 1779 O O . PHE B 1 61 ? 14.07 -1.918 -2.008 1 95.44 61 PHE B O 1
ATOM 1786 N N . ASP B 1 62 ? 12.516 -1.898 -3.652 1 94.94 62 ASP B N 1
ATOM 1787 C CA . ASP B 1 62 ? 13.203 -0.844 -4.387 1 94.94 62 ASP B CA 1
ATOM 1788 C C . ASP B 1 62 ? 13.219 0.461 -3.596 1 94.94 62 ASP B C 1
ATOM 1790 O O . ASP B 1 62 ? 12.211 0.829 -2.979 1 94.94 62 ASP B O 1
ATOM 1794 N N . ASN B 1 63 ? 14.344 1.146 -3.693 1 93.31 63 ASN B N 1
ATOM 1795 C CA . ASN B 1 63 ? 14.484 2.365 -2.902 1 93.31 63 ASN B CA 1
ATOM 1796 C C . ASN B 1 63 ? 13.414 3.393 -3.258 1 93.31 63 ASN B C 1
ATOM 1798 O O . ASN B 1 63 ? 12.797 3.982 -2.371 1 93.31 63 ASN B O 1
ATOM 1802 N N . LEU B 1 64 ? 13.227 3.598 -4.512 1 93.62 64 LEU B N 1
ATOM 1803 C CA . LEU B 1 64 ? 12.242 4.578 -4.949 1 93.62 64 LEU B CA 1
ATOM 1804 C C . LEU B 1 64 ? 10.844 4.184 -4.496 1 93.62 64 LEU B C 1
ATOM 1806 O O . LEU B 1 64 ? 10.078 5.027 -4.016 1 93.62 64 LEU B O 1
A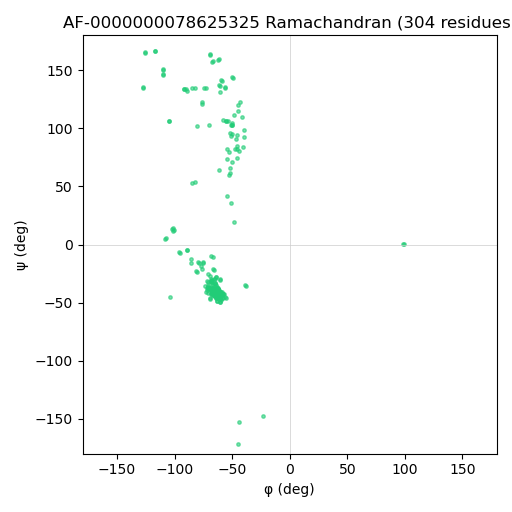TOM 1810 N N . PHE B 1 65 ? 10.531 2.922 -4.594 1 96.19 65 PHE B N 1
ATOM 1811 C CA . PHE B 1 65 ? 9.227 2.438 -4.156 1 96.19 65 PHE B CA 1
ATOM 1812 C C . PHE B 1 65 ? 9.016 2.709 -2.67 1 96.19 65 PHE B C 1
ATOM 1814 O O . PHE B 1 65 ? 7.965 3.209 -2.266 1 96.19 65 PHE B O 1
ATOM 1821 N N . HIS B 1 66 ? 10.016 2.324 -1.909 1 96.94 66 HIS B N 1
ATOM 1822 C CA . HIS B 1 66 ? 9.891 2.463 -0.463 1 96.94 66 HIS B CA 1
ATOM 1823 C C . HIS B 1 66 ? 9.766 3.928 -0.059 1 96.94 66 HIS B C 1
ATOM 1825 O O . HIS B 1 66 ? 8.945 4.27 0.797 1 96.94 66 HIS B O 1
ATOM 1831 N N . VAL B 1 67 ? 10.5 4.809 -0.671 1 95.62 67 VAL B N 1
ATOM 1832 C CA . VAL B 1 67 ? 10.453 6.242 -0.41 1 95.62 67 VAL B CA 1
ATOM 1833 C C . VAL B 1 67 ? 9.07 6.785 -0.759 1 95.62 67 VAL B C 1
ATOM 1835 O O . VAL B 1 67 ? 8.453 7.5 0.037 1 95.62 67 VAL B O 1
ATOM 1838 N N . GLU B 1 68 ? 8.586 6.434 -1.933 1 95.12 68 GLU B N 1
ATOM 1839 C CA . GLU B 1 68 ? 7.266 6.891 -2.359 1 95.12 68 GLU B CA 1
ATOM 1840 C C . GLU B 1 68 ? 6.168 6.32 -1.463 1 95.12 68 GLU B C 1
ATOM 1842 O O . GLU B 1 68 ? 5.152 6.977 -1.221 1 95.12 68 GLU B O 1
ATOM 1847 N N . ALA B 1 69 ? 6.367 5.09 -0.945 1 96.94 69 ALA B N 1
ATOM 1848 C CA . ALA B 1 69 ? 5.41 4.504 -0.011 1 96.94 69 ALA B CA 1
ATOM 1849 C C . ALA B 1 69 ? 5.309 5.336 1.264 1 96.94 69 ALA B C 1
ATOM 1851 O O . ALA B 1 69 ? 4.215 5.539 1.792 1 96.94 69 ALA B O 1
ATOM 1852 N N . ILE B 1 70 ? 6.445 5.785 1.764 1 97 70 ILE B N 1
ATOM 1853 C CA . ILE B 1 70 ? 6.457 6.633 2.949 1 97 70 ILE B CA 1
ATOM 1854 C C . ILE B 1 70 ? 5.688 7.922 2.668 1 97 70 ILE B C 1
ATOM 1856 O O . ILE B 1 70 ? 4.82 8.32 3.451 1 97 70 ILE B O 1
ATOM 1860 N N . ILE B 1 71 ? 5.949 8.523 1.541 1 95.44 71 ILE B N 1
ATOM 1861 C CA . ILE B 1 71 ? 5.328 9.789 1.164 1 95.44 71 ILE B CA 1
ATOM 1862 C C . ILE B 1 71 ? 3.82 9.602 1.03 1 95.44 71 ILE B C 1
ATOM 1864 O O . ILE B 1 71 ? 3.041 10.438 1.495 1 95.44 71 ILE B O 1
ATOM 1868 N N . ASP B 1 72 ? 3.441 8.523 0.479 1 94.62 72 ASP B N 1
ATOM 1869 C CA . ASP B 1 72 ? 2.031 8.219 0.248 1 94.62 72 ASP B CA 1
ATOM 1870 C C . ASP B 1 72 ? 1.277 8.078 1.567 1 94.62 72 ASP B C 1
ATOM 1872 O O . ASP B 1 72 ? 0.086 8.391 1.645 1 94.62 72 ASP B O 1
ATOM 1876 N N . LYS B 1 73 ? 1.958 7.688 2.623 1 95.81 73 LYS B N 1
ATOM 1877 C CA . LYS B 1 73 ? 1.309 7.379 3.895 1 95.81 73 LYS B CA 1
ATOM 1878 C C . LYS B 1 73 ? 1.205 8.625 4.773 1 95.81 73 LYS B C 1
ATOM 1880 O O . LYS B 1 73 ? 0.562 8.594 5.824 1 95.81 73 LYS B O 1
ATOM 1885 N N . LEU B 1 74 ? 1.761 9.703 4.336 1 94.5 74 LEU B N 1
ATOM 1886 C CA . LEU B 1 74 ? 1.705 10.922 5.129 1 94.5 74 LEU B CA 1
ATOM 1887 C C . LEU B 1 74 ? 0.263 11.383 5.32 1 94.5 74 LEU B C 1
ATOM 1889 O O . LEU B 1 74 ? -0.607 11.062 4.508 1 94.5 74 LEU B O 1
ATOM 1893 N N . LEU B 1 75 ? 0.019 12.172 6.301 1 92.31 75 LEU B N 1
ATOM 1894 C CA . LEU B 1 75 ? -1.296 12.664 6.699 1 92.31 75 LEU B CA 1
ATOM 1895 C C . LEU B 1 75 ? -1.875 13.594 5.641 1 92.31 75 LEU B C 1
ATOM 1897 O O . LEU B 1 75 ? -1.13 14.195 4.863 1 92.31 75 LEU B O 1
ATOM 1901 N N . PRO B 1 76 ? -3.186 13.711 5.699 1 90.12 76 PRO B N 1
ATOM 1902 C CA . PRO B 1 76 ? -3.812 14.641 4.754 1 90.12 76 PRO B CA 1
ATOM 1903 C C . PRO B 1 76 ? -3.33 16.078 4.938 1 90.12 76 PRO B C 1
ATOM 1905 O O . PRO B 1 76 ? -3.264 16.844 3.965 1 90.12 76 PRO B O 1
ATOM 1908 N N . SER B 1 77 ? -2.988 16.438 6.121 1 90.12 77 SER B N 1
ATOM 1909 C CA . SER B 1 77 ? -2.518 17.781 6.383 1 90.12 77 SER B CA 1
ATOM 1910 C C . SER B 1 77 ? -1.172 18.047 5.711 1 90.12 77 SER B C 1
ATOM 1912 O O . SER B 1 77 ? -0.732 19.188 5.605 1 90.12 77 SER B O 1
ATOM 1914 N N . TRP B 1 78 ? -0.589 16.969 5.211 1 92.69 78 TRP B N 1
ATOM 1915 C CA . TRP B 1 78 ? 0.706 17.094 4.547 1 92.69 78 TRP B CA 1
ATOM 1916 C C . TRP B 1 78 ? 0.543 17.078 3.031 1 92.69 78 TRP B C 1
ATOM 1918 O O . TRP B 1 78 ? 1.523 16.953 2.295 1 92.69 78 TRP B O 1
ATOM 1928 N N . LYS B 1 79 ? -0.644 17.25 2.574 1 92.06 79 LYS B N 1
ATOM 1929 C CA . LYS B 1 79 ? -0.954 17.062 1.16 1 92.06 79 LYS B CA 1
ATOM 1930 C C . LYS B 1 79 ? -0.117 17.984 0.287 1 92.06 79 LYS B C 1
ATOM 1932 O O . LYS B 1 79 ? 0.43 17.562 -0.734 1 92.06 79 LYS B O 1
ATOM 1937 N N . ASP B 1 80 ? -0.035 19.266 0.68 1 91.06 80 ASP B N 1
ATOM 1938 C CA . ASP B 1 80 ? 0.733 20.234 -0.107 1 91.06 80 ASP B CA 1
ATOM 1939 C C . ASP B 1 80 ? 2.213 19.844 -0.141 1 91.06 80 ASP B C 1
ATOM 1941 O O . ASP B 1 80 ? 2.865 19.969 -1.181 1 91.06 80 ASP B O 1
ATOM 1945 N N . TYR B 1 81 ? 2.668 19.438 0.961 1 93.25 81 TYR B N 1
ATOM 1946 C CA . TYR B 1 81 ? 4.07 19.047 1.037 1 93.25 81 TYR B CA 1
ATOM 1947 C C . TYR B 1 81 ? 4.328 17.797 0.207 1 93.25 81 TYR B C 1
ATOM 1949 O O . TYR B 1 81 ? 5.34 17.703 -0.49 1 93.25 81 TYR B O 1
ATOM 1957 N N . LYS B 1 82 ? 3.453 16.844 0.249 1 91.31 82 LYS B N 1
ATOM 1958 C CA . LYS B 1 82 ? 3.533 15.633 -0.576 1 91.31 82 LYS B CA 1
ATOM 1959 C C . LYS B 1 82 ? 3.615 15.984 -2.059 1 91.31 82 LYS B C 1
ATOM 1961 O O . LYS B 1 82 ? 4.43 15.422 -2.791 1 91.31 82 LYS B O 1
ATOM 1966 N N . ASN B 1 83 ? 2.777 16.891 -2.412 1 88.81 83 ASN B N 1
ATOM 1967 C CA . ASN B 1 83 ? 2.746 17.312 -3.807 1 88.81 83 ASN B CA 1
ATOM 1968 C C . ASN B 1 83 ? 4.066 17.953 -4.227 1 88.81 83 ASN B C 1
ATOM 1970 O O . ASN B 1 83 ? 4.531 17.734 -5.352 1 88.81 83 ASN B O 1
ATOM 1974 N N . THR B 1 84 ? 4.617 18.672 -3.301 1 88.44 84 THR B N 1
ATOM 1975 C CA . THR B 1 84 ? 5.914 19.297 -3.559 1 88.44 84 THR B CA 1
ATOM 1976 C C . THR B 1 84 ? 6.988 18.234 -3.758 1 88.44 84 THR B C 1
ATOM 1978 O O . THR B 1 84 ? 7.805 18.328 -4.676 1 88.44 84 THR B O 1
ATOM 1981 N N . LEU B 1 85 ? 6.957 17.203 -2.936 1 88.06 85 LEU B N 1
ATOM 1982 C CA . LEU B 1 85 ? 7.934 16.125 -3.023 1 88.06 85 LEU B CA 1
ATOM 1983 C C . LEU B 1 85 ? 7.766 15.336 -4.324 1 88.06 85 LEU B C 1
ATOM 1985 O O . LEU B 1 85 ? 8.75 14.945 -4.949 1 88.06 85 LEU B O 1
ATOM 1989 N N . MET B 1 86 ? 6.559 15.156 -4.711 1 82.69 86 MET B N 1
ATOM 1990 C CA . MET B 1 86 ? 6.223 14.414 -5.922 1 82.69 86 MET B CA 1
ATOM 1991 C C . MET B 1 86 ? 6.723 15.141 -7.164 1 82.69 86 MET B C 1
ATOM 1993 O O . MET B 1 86 ? 7.094 14.508 -8.156 1 82.69 86 MET B O 1
ATOM 1997 N N . HIS B 1 87 ? 6.793 16.391 -7.121 1 79.81 87 HIS B N 1
ATOM 1998 C CA . HIS B 1 87 ? 7.145 17.203 -8.289 1 79.81 87 HIS B CA 1
ATOM 1999 C C . HIS B 1 87 ? 8.633 17.531 -8.297 1 79.81 87 HIS B C 1
ATOM 2001 O O . HIS B 1 87 ? 9.156 18.047 -9.289 1 79.81 87 HIS B O 1
ATOM 2007 N N . LYS B 1 88 ? 9.141 17.141 -7.234 1 76.31 88 LYS B N 1
ATOM 2008 C CA . LYS B 1 88 ? 10.586 17.297 -7.246 1 76.31 88 LYS B CA 1
ATOM 2009 C C . LYS B 1 88 ? 11.25 16.266 -8.156 1 76.31 88 LYS B C 1
ATOM 2011 O O . LYS B 1 88 ? 10.828 15.109 -8.195 1 76.31 88 LYS B O 1
ATOM 2016 N N . SER B 1 89 ? 12.078 16.688 -8.859 1 64.94 89 SER B N 1
ATOM 2017 C CA . SER B 1 89 ? 12.703 15.867 -9.898 1 64.94 89 SER B CA 1
ATOM 2018 C C . SER B 1 89 ? 13.688 14.875 -9.305 1 64.94 89 SER B C 1
ATOM 2020 O O . SER B 1 89 ? 14.039 13.875 -9.945 1 64.94 89 SER B O 1
ATOM 2022 N N . GLU B 1 90 ? 13.992 15.117 -8.227 1 73.06 90 GLU B N 1
ATOM 2023 C CA . GLU B 1 90 ? 15.047 14.297 -7.633 1 73.06 90 GLU B CA 1
ATOM 2024 C C . GLU B 1 90 ? 14.461 13.078 -6.922 1 73.06 90 GLU B C 1
ATOM 2026 O O . GLU B 1 90 ? 13.406 13.172 -6.289 1 73.06 90 GLU B O 1
ATOM 2031 N N . ASP B 1 91 ? 15.133 11.945 -7.242 1 80.44 91 ASP B N 1
ATOM 2032 C CA . ASP B 1 91 ? 14.875 10.766 -6.418 1 80.44 91 ASP B CA 1
ATOM 2033 C C . ASP B 1 91 ? 15.586 10.875 -5.074 1 80.44 91 ASP B C 1
ATOM 2035 O O . ASP B 1 91 ? 16.797 11.094 -5.023 1 80.44 91 ASP B O 1
ATOM 2039 N N . PHE B 1 92 ? 14.742 10.781 -4.082 1 85.25 92 PHE B N 1
ATOM 2040 C CA . PHE B 1 92 ? 15.328 10.828 -2.748 1 85.25 92 PHE B CA 1
ATOM 2041 C C . PHE B 1 92 ? 15.812 9.453 -2.316 1 85.25 92 PHE B C 1
ATOM 2043 O O . PHE B 1 92 ? 15.156 8.445 -2.574 1 85.25 92 PHE B O 1
ATOM 2050 N N . SER B 1 93 ? 17.047 9.555 -1.771 1 90.31 93 SER B N 1
ATOM 2051 C CA . SER B 1 93 ? 17.344 8.422 -0.905 1 90.31 93 SER B CA 1
ATOM 2052 C C . SER B 1 93 ? 16.5 8.453 0.364 1 90.31 93 SER B C 1
ATOM 2054 O O . SER B 1 93 ? 15.914 9.484 0.698 1 90.31 93 SER B O 1
ATOM 2056 N N . LEU B 1 94 ? 16.484 7.348 0.987 1 93.75 94 LEU B N 1
ATOM 2057 C CA . LEU B 1 94 ? 15.758 7.281 2.252 1 93.75 94 LEU B CA 1
ATOM 2058 C C . LEU B 1 94 ? 16.297 8.305 3.244 1 93.75 94 LEU B C 1
ATOM 2060 O O . LEU B 1 94 ? 15.523 8.992 3.916 1 93.75 94 LEU B O 1
ATOM 2064 N N . GLU B 1 95 ? 17.594 8.438 3.311 1 93.75 95 GLU B N 1
ATOM 2065 C CA . GLU B 1 95 ? 18.234 9.383 4.223 1 93.75 95 GLU B CA 1
ATOM 2066 C C . GLU B 1 95 ? 17.844 10.82 3.883 1 93.75 95 GLU B C 1
ATOM 2068 O O . GLU B 1 95 ? 17.578 11.625 4.777 1 93.75 95 GLU B O 1
ATOM 2073 N N . GLN B 1 96 ? 17.844 11.117 2.672 1 93.81 96 GLN B N 1
ATOM 2074 C CA . GLN B 1 96 ? 17.453 12.453 2.23 1 93.81 96 GLN B CA 1
ATOM 2075 C C . GLN B 1 96 ? 16 12.75 2.57 1 93.81 96 GLN B C 1
ATOM 2077 O O . GLN B 1 96 ? 15.688 13.828 3.078 1 93.81 96 GLN B O 1
ATOM 2082 N N . LEU B 1 97 ? 15.133 11.812 2.297 1 95 97 LEU B N 1
ATOM 2083 C CA . LEU B 1 97 ? 13.727 12.008 2.623 1 95 97 LEU B CA 1
ATOM 2084 C C . LEU B 1 97 ? 13.547 12.2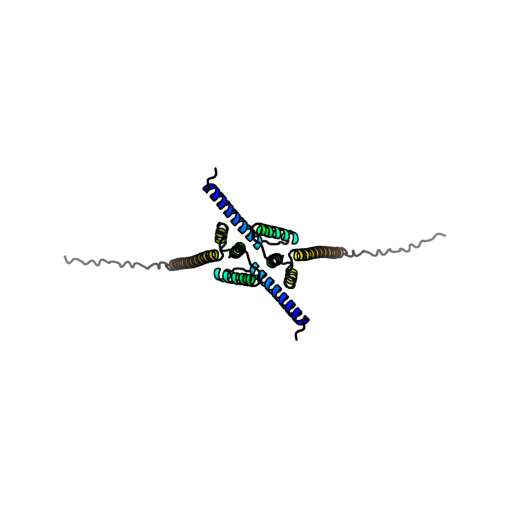58 4.117 1 95 97 LEU B C 1
ATOM 2086 O O . LEU B 1 97 ? 12.82 13.172 4.512 1 95 97 LEU B O 1
ATOM 2090 N N . MET B 1 98 ? 14.25 11.5 4.949 1 95.62 98 MET B N 1
ATOM 2091 C CA . MET B 1 98 ? 14.133 11.633 6.398 1 95.62 98 MET B CA 1
ATOM 2092 C C . MET B 1 98 ? 14.555 13.023 6.852 1 95.62 98 MET B C 1
ATOM 2094 O O . MET B 1 98 ? 13.922 13.617 7.73 1 95.62 98 MET B O 1
ATOM 2098 N N . THR B 1 99 ? 15.539 13.516 6.254 1 95.19 99 THR B N 1
ATOM 2099 C CA . THR B 1 99 ? 16.016 14.859 6.578 1 95.19 99 THR B CA 1
ATOM 2100 C C . THR B 1 99 ? 14.977 15.906 6.203 1 95.19 99 THR B C 1
ATOM 2102 O O . THR B 1 99 ? 14.656 16.797 7.004 1 95.19 99 THR B O 1
ATOM 2105 N N . HIS B 1 100 ? 14.375 15.742 5 1 94.06 100 HIS B N 1
ATOM 2106 C CA . HIS B 1 100 ? 13.344 16.672 4.539 1 94.06 100 HIS B CA 1
ATOM 2107 C C . HIS B 1 100 ? 12.109 16.609 5.438 1 94.06 100 HIS B C 1
ATOM 2109 O O . HIS B 1 100 ? 11.547 17.656 5.789 1 94.06 100 HIS B O 1
ATOM 2115 N N . LEU B 1 101 ? 11.773 15.453 5.844 1 95.31 101 LEU B N 1
ATOM 2116 C CA . LEU B 1 101 ? 10.594 15.266 6.684 1 95.31 101 LEU B CA 1
ATOM 2117 C C . LEU B 1 101 ? 10.828 15.828 8.078 1 95.31 101 LEU B C 1
ATOM 2119 O O . LEU B 1 101 ? 9.914 16.391 8.688 1 95.31 101 LEU B O 1
ATOM 2123 N N . ARG B 1 102 ? 12.07 15.648 8.539 1 96 102 ARG B N 1
ATOM 2124 C CA . ARG B 1 102 ? 12.422 16.203 9.844 1 96 102 ARG B CA 1
ATOM 2125 C C . ARG B 1 102 ? 12.281 17.719 9.859 1 96 102 ARG B C 1
ATOM 2127 O O . ARG B 1 102 ? 11.68 18.281 10.773 1 96 102 ARG B O 1
ATOM 2134 N N . ILE B 1 103 ? 12.758 18.344 8.867 1 95.31 103 ILE B N 1
ATOM 2135 C CA . ILE B 1 103 ? 12.688 19.797 8.75 1 95.31 103 ILE B CA 1
ATOM 2136 C C . ILE B 1 103 ? 11.234 20.25 8.664 1 95.31 103 ILE B C 1
ATOM 2138 O O . ILE B 1 103 ? 10.82 21.172 9.367 1 95.31 103 ILE B O 1
ATOM 2142 N N . GLU B 1 104 ? 10.469 19.562 7.852 1 94.44 104 GLU B N 1
ATOM 2143 C CA . GLU B 1 104 ? 9.062 19.891 7.68 1 94.44 104 GLU B CA 1
ATOM 2144 C C . GLU B 1 104 ? 8.289 19.734 8.984 1 94.44 104 GLU B C 1
ATOM 2146 O O . GLU B 1 104 ? 7.477 20.594 9.344 1 94.44 104 GLU B O 1
ATOM 2151 N N . GLU B 1 105 ? 8.516 18.656 9.703 1 94.38 105 GLU B N 1
ATOM 2152 C CA . GLU B 1 105 ? 7.832 18.422 10.977 1 94.38 105 GLU B CA 1
ATOM 2153 C C . GLU B 1 105 ? 8.172 19.516 11.992 1 94.38 105 GLU B C 1
ATOM 2155 O O . GLU B 1 105 ? 7.289 20.016 12.695 1 94.38 105 GLU B O 1
ATOM 2160 N N . GLU B 1 106 ? 9.445 19.875 12.031 1 93.62 106 GLU B N 1
ATOM 2161 C CA . GLU B 1 106 ? 9.867 20.938 12.938 1 93.62 106 GLU B CA 1
ATOM 2162 C C . GLU B 1 106 ? 9.195 22.266 12.586 1 93.62 106 GLU B C 1
ATOM 2164 O O . GLU B 1 106 ? 8.773 23 13.477 1 93.62 106 GLU B O 1
ATOM 2169 N N . THR B 1 107 ? 9.125 22.578 11.367 1 93.38 107 THR B N 1
ATOM 2170 C CA . THR B 1 107 ? 8.484 23.797 10.891 1 93.38 107 THR B CA 1
ATOM 2171 C C . THR B 1 107 ? 7.012 23.812 11.289 1 93.38 107 THR B C 1
ATOM 2173 O O . THR B 1 107 ? 6.508 24.828 11.766 1 93.38 107 THR B O 1
ATOM 2176 N N . ARG B 1 108 ? 6.367 22.719 11.109 1 91.31 108 ARG B N 1
ATOM 2177 C CA . ARG B 1 108 ? 4.949 22.625 11.43 1 91.31 108 ARG B CA 1
ATOM 2178 C C . ARG B 1 108 ? 4.723 22.766 12.938 1 91.31 108 ARG B C 1
ATOM 2180 O O . ARG B 1 108 ? 3.729 23.359 13.359 1 91.31 108 ARG B O 1
ATOM 2187 N N . LEU B 1 109 ? 5.621 22.188 13.68 1 89.56 109 LEU B N 1
ATOM 2188 C CA . LEU B 1 109 ? 5.531 22.297 15.125 1 89.56 109 LEU B CA 1
ATOM 2189 C C . LEU B 1 109 ? 5.711 23.75 15.578 1 89.56 109 LEU B C 1
ATOM 2191 O O . LEU B 1 109 ? 5.012 24.219 16.469 1 89.56 109 LEU B O 1
ATOM 2195 N N . ARG B 1 110 ? 6.57 24.344 14.898 1 90.5 110 ARG B N 1
ATOM 2196 C CA . ARG B 1 110 ? 6.809 25.75 15.203 1 90.5 110 ARG B CA 1
ATOM 2197 C C . ARG B 1 110 ? 5.598 26.609 14.836 1 90.5 110 ARG B C 1
ATOM 2199 O O . ARG B 1 110 ? 5.203 27.484 15.602 1 90.5 110 ARG B O 1
ATOM 2206 N N . ASP B 1 111 ? 5.004 26.344 13.727 1 88.69 111 ASP B N 1
ATOM 2207 C CA . ASP B 1 111 ? 3.832 27.078 13.273 1 88.69 111 ASP B CA 1
ATOM 2208 C C . ASP B 1 111 ? 2.652 26.891 14.227 1 88.69 111 ASP B C 1
ATOM 2210 O O . ASP B 1 111 ? 1.893 27.828 14.477 1 88.69 111 ASP B O 1
ATOM 2214 N N . LYS B 1 112 ? 2.488 25.688 14.672 1 85.06 112 LYS B N 1
ATOM 2215 C CA . LYS B 1 112 ? 1.408 25.391 15.609 1 85.06 112 LYS B CA 1
ATOM 2216 C C . LYS B 1 112 ? 1.599 26.156 16.922 1 85.06 112 LYS B C 1
ATOM 2218 O O . LYS B 1 112 ? 0.636 26.672 17.484 1 85.06 112 LYS B O 1
ATOM 2223 N N . LYS B 1 113 ? 2.748 26.234 17.344 1 85.12 113 LYS B N 1
ATOM 2224 C CA . LYS B 1 113 ? 3.043 26.953 18.578 1 85.12 113 LYS B CA 1
ATOM 2225 C C . LYS B 1 113 ? 2.807 28.453 18.406 1 85.12 113 LYS B C 1
ATOM 2227 O O . LYS B 1 113 ? 2.281 29.109 19.312 1 85.12 113 LYS B O 1
ATOM 2232 N N . GLU B 1 114 ? 3.184 28.859 17.312 1 84.12 114 GLU B N 1
ATOM 2233 C CA . GLU B 1 114 ? 2.998 30.281 17.016 1 84.12 114 GLU B CA 1
ATOM 2234 C C . GLU B 1 114 ? 1.518 30.625 16.891 1 84.12 114 GLU B C 1
ATOM 2236 O O . GLU B 1 114 ? 1.075 31.672 17.359 1 84.12 114 GLU B O 1
ATOM 2241 N N . TYR B 1 115 ? 0.818 29.797 16.234 1 80.12 115 TYR B N 1
ATOM 2242 C CA . TYR B 1 115 ? -0.617 30.016 16.094 1 80.12 115 TYR B CA 1
ATOM 2243 C C . TYR B 1 115 ? -1.305 30.031 17.453 1 80.12 115 TYR B C 1
ATOM 2245 O O . TYR B 1 115 ? -2.143 30.891 17.719 1 80.12 115 TYR B O 1
ATOM 2253 N N . LYS B 1 116 ? -0.973 29.141 18.281 1 81 116 LYS B N 1
ATOM 2254 C CA . LYS B 1 116 ? -1.553 29.078 19.609 1 81 116 LYS B CA 1
ATOM 2255 C C . LYS B 1 116 ? -1.201 30.328 20.422 1 81 116 LYS B C 1
ATOM 2257 O O . LYS B 1 116 ? -2.035 30.844 21.172 1 81 116 LYS B O 1
ATOM 2262 N N . SER B 1 117 ? 0.017 30.734 20.188 1 85.19 117 SER B N 1
ATOM 2263 C CA . SER B 1 117 ? 0.456 31.938 20.906 1 85.19 117 SER B CA 1
ATOM 2264 C C . SER B 1 117 ? -0.303 33.156 20.422 1 85.19 117 SER B C 1
ATOM 2266 O O . SER B 1 117 ? -0.688 34.031 21.219 1 85.19 117 SER B O 1
ATOM 2268 N N . GLN B 1 118 ? -0.511 33.156 19.219 1 84.69 118 GLN B N 1
ATOM 2269 C CA . GLN B 1 118 ? -1.232 34.312 18.641 1 84.69 118 GLN B CA 1
ATOM 2270 C C . GLN B 1 118 ? -2.699 34.281 19.062 1 84.69 118 GLN B C 1
ATOM 2272 O O . GLN B 1 118 ? -3.281 35.344 19.344 1 84.69 118 GLN B O 1
ATOM 2277 N N . MET B 1 119 ? -3.199 33.125 19.109 1 80.88 119 MET B N 1
ATOM 2278 C CA . MET B 1 119 ? -4.59 33 19.531 1 80.88 119 MET B CA 1
ATOM 2279 C C . MET B 1 119 ? -4.746 33.375 21 1 80.88 119 MET B C 1
ATOM 2281 O O . MET B 1 119 ? -5.73 34 21.391 1 80.88 119 MET B O 1
ATOM 2285 N N . ALA B 1 120 ? -3.754 33.031 21.672 1 82.56 120 ALA B N 1
ATOM 2286 C CA . ALA B 1 120 ? -3.764 33.375 23.094 1 82.56 120 ALA B CA 1
ATOM 2287 C C . ALA B 1 120 ? -3.637 34.875 23.297 1 82.56 120 ALA B C 1
ATOM 2289 O O . ALA B 1 120 ? -4.32 35.438 24.141 1 82.56 120 ALA B O 1
ATOM 2290 N N . ILE B 1 121 ? -2.881 35.531 22.547 1 82.69 121 ILE B N 1
ATOM 2291 C CA . ILE B 1 121 ? -2.684 36.969 22.609 1 82.69 121 ILE B CA 1
ATOM 2292 C C . ILE B 1 121 ? -3.967 37.688 22.188 1 82.69 121 ILE B C 1
ATOM 2294 O O . ILE B 1 121 ? -4.387 38.656 22.844 1 82.69 121 ILE B O 1
ATOM 2298 N N . ARG B 1 122 ? -4.629 37.125 21.172 1 83.38 122 ARG B N 1
ATOM 2299 C CA . ARG B 1 122 ? -5.863 37.719 20.688 1 83.38 122 ARG B CA 1
ATOM 2300 C C . ARG B 1 122 ? -7 37.531 21.688 1 83.38 122 ARG B C 1
ATOM 2302 O O . ARG B 1 122 ? -7.812 38.438 21.891 1 83.38 122 ARG B O 1
ATOM 2309 N N . ALA B 1 123 ? -7.082 36.406 22.25 1 82.69 123 ALA B N 1
ATOM 2310 C CA . ALA B 1 123 ? -8.109 36.125 23.25 1 82.69 123 ALA B CA 1
ATOM 2311 C C . ALA B 1 123 ? -7.961 37.062 24.469 1 82.69 123 ALA B C 1
ATOM 2313 O O . ALA B 1 123 ? -8.953 37.562 24.984 1 82.69 123 ALA B O 1
ATOM 2314 N N . HIS B 1 124 ? -6.77 37.312 24.875 1 83.69 124 HIS B N 1
ATOM 2315 C CA . HIS B 1 124 ? -6.516 38.219 26 1 83.69 124 HIS B CA 1
ATOM 2316 C C . HIS B 1 124 ? -6.852 39.656 25.641 1 83.69 124 HI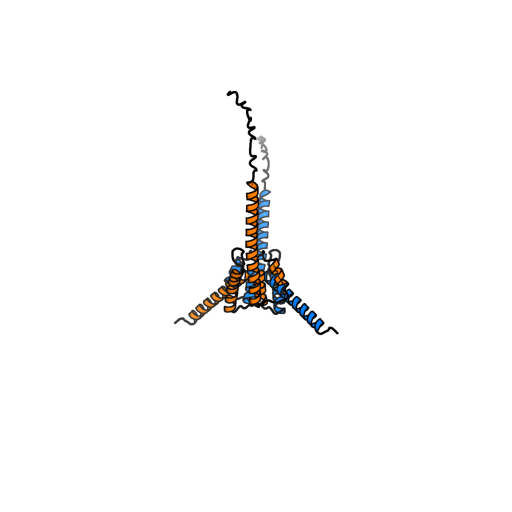S B C 1
ATOM 2318 O O . HIS B 1 124 ? -7.352 40.406 26.484 1 83.69 124 HIS B O 1
ATOM 2324 N N . ALA B 1 125 ? -6.668 39.938 24.438 1 78.19 125 ALA B N 1
ATOM 2325 C CA . ALA B 1 125 ? -6.984 41.281 23.984 1 78.19 125 ALA B CA 1
ATOM 2326 C C . ALA B 1 125 ? -8.492 41.5 23.938 1 78.19 125 ALA B C 1
ATOM 2328 O O . ALA B 1 125 ? -8.984 42.562 24.328 1 78.19 125 ALA B O 1
ATOM 2329 N N . VAL B 1 126 ? -9.203 40.531 23.531 1 76.06 126 VAL B N 1
ATOM 2330 C CA . VAL B 1 126 ? -10.656 40.625 23.469 1 76.06 126 VAL B CA 1
ATOM 2331 C C . VAL B 1 126 ? -11.242 40.625 24.875 1 76.06 126 VAL B C 1
ATOM 2333 O O . VAL B 1 126 ? -12.195 41.375 25.156 1 76.06 126 VAL B O 1
ATOM 2336 N N . GLU B 1 127 ? -10.68 39.938 25.766 1 70.25 127 GLU B N 1
ATOM 2337 C CA . GLU B 1 127 ? -11.141 39.906 27.156 1 70.25 127 GLU B CA 1
ATOM 2338 C C . GLU B 1 127 ? -10.797 41.188 27.875 1 70.25 127 GLU B C 1
ATOM 2340 O O . GLU B 1 127 ? -11.562 41.656 28.719 1 70.25 127 GLU B O 1
ATOM 2345 N N . GLY B 1 128 ? -9.711 41.781 27.609 1 61.59 128 GLY B N 1
ATOM 2346 C CA . GLY B 1 128 ? -9.328 43.062 28.203 1 61.59 128 GLY B CA 1
ATOM 2347 C C . GLY B 1 128 ? -10.188 44.219 27.734 1 61.59 128 GLY B C 1
ATOM 2348 O O . GLY B 1 128 ? -10.414 45.188 28.5 1 61.59 128 GLY B O 1
ATOM 2349 N N . SER B 1 129 ? -10.664 44.125 26.578 1 61.59 129 SER B N 1
ATOM 2350 C CA . SER B 1 129 ? -11.5 45.219 26.062 1 61.59 129 SER B CA 1
ATOM 2351 C C . SER B 1 129 ? -12.906 45.156 26.656 1 61.59 129 SER B C 1
ATOM 2353 O O . SER B 1 129 ? -13.648 46.125 26.578 1 61.59 129 SER B O 1
ATOM 2355 N N . ARG B 1 130 ? -13.312 44.094 27.172 1 57.56 130 ARG B N 1
ATOM 2356 C CA . ARG B 1 130 ? -14.648 44.031 27.75 1 57.56 130 ARG B CA 1
ATOM 2357 C C . ARG B 1 130 ? -14.664 44.625 29.156 1 57.56 130 ARG B C 1
ATOM 2359 O O . ARG B 1 130 ? -15.711 45.031 29.656 1 57.56 130 ARG B O 1
ATOM 2366 N N . LYS B 1 131 ? -13.633 44.688 29.812 1 53.69 131 LYS B N 1
ATOM 2367 C CA . LYS B 1 131 ? -13.68 45.188 31.203 1 53.69 131 LYS B CA 1
ATOM 2368 C C . LYS B 1 131 ? -13.586 46.719 31.25 1 53.69 131 LYS B C 1
ATOM 2370 O O . LYS B 1 131 ? -13.695 47.312 32.312 1 53.69 131 LYS B O 1
ATOM 2375 N N . LYS B 1 132 ? -13.25 47.312 30.203 1 49.72 132 LYS B N 1
ATOM 2376 C CA . LYS B 1 132 ? -13.172 48.75 30.484 1 49.72 132 LYS B CA 1
ATOM 2377 C C . LYS B 1 132 ? -14.539 49.406 30.344 1 49.72 132 LYS B C 1
ATOM 2379 O O . LYS B 1 132 ? -14.984 49.688 29.234 1 49.72 132 LYS B O 1
ATOM 2384 N N . LYS B 1 133 ? -15.531 48.875 31.031 1 47.19 133 LYS B N 1
ATOM 2385 C CA . LYS B 1 133 ? -16.672 49.781 31.141 1 47.19 133 LYS B CA 1
ATOM 2386 C C . LYS B 1 133 ? -16.25 51.094 31.797 1 47.19 133 LYS B C 1
ATOM 2388 O O . LYS B 1 133 ? -15.609 51.094 32.844 1 47.19 133 LYS B O 1
ATOM 2393 N N . PRO B 1 134 ? -16.156 52.156 31.078 1 46.47 134 PRO B N 1
ATOM 2394 C CA . PRO B 1 134 ? -15.945 53.469 31.734 1 46.47 134 PRO B CA 1
ATOM 2395 C C . PRO B 1 134 ? -16.875 53.688 32.938 1 46.47 134 PRO B C 1
ATOM 2397 O O . PRO B 1 134 ? -18.094 53.531 32.812 1 46.47 134 PRO B O 1
ATOM 2400 N N . THR B 1 135 ? -16.547 53.25 34.031 1 42.03 135 THR B N 1
ATOM 2401 C CA . THR B 1 135 ? -17.297 53.719 35.188 1 42.03 135 THR B CA 1
ATOM 2402 C C . THR B 1 135 ? -17.469 55.25 35.094 1 42.03 135 THR B C 1
ATOM 2404 O O . THR B 1 135 ? -16.5 55.969 34.969 1 42.03 135 THR B O 1
ATOM 2407 N N . THR B 1 136 ? -18.594 55.719 34.531 1 43.88 136 THR B N 1
ATOM 2408 C CA . THR B 1 136 ? -19.047 57.125 34.562 1 43.88 136 THR B CA 1
ATOM 2409 C C . THR B 1 136 ? -18.875 57.719 35.969 1 43.88 136 THR B C 1
ATOM 2411 O O . THR B 1 136 ? -19.453 57.219 36.938 1 43.88 136 THR B O 1
ATOM 2414 N N . GLU B 1 137 ? -17.719 58.156 36.375 1 41.94 137 GLU B N 1
ATOM 2415 C CA . GLU B 1 137 ? -17.484 58.969 37.594 1 41.94 137 GLU B CA 1
ATOM 2416 C C . GLU B 1 137 ? -18.578 60.031 37.75 1 41.94 137 GLU B C 1
ATOM 2418 O O . GLU B 1 137 ? -18.891 60.781 36.812 1 41.94 137 GLU B O 1
ATOM 2423 N N . LYS B 1 138 ? -19.453 59.875 38.75 1 39.44 138 LYS B N 1
ATOM 2424 C CA . LYS B 1 138 ? -20.578 60.656 39.25 1 39.44 138 LYS B CA 1
ATOM 2425 C C . LYS B 1 138 ? -20.219 62.125 39.312 1 39.44 138 LYS B C 1
ATOM 2427 O O . LYS B 1 138 ? -19.047 62.5 39.219 1 39.44 138 LYS B O 1
ATOM 2432 N N . GLY B 1 139 ? -20.938 62.875 40.312 1 38.94 139 GLY B N 1
ATOM 2433 C CA . GLY B 1 139 ? -21.656 64.062 40.75 1 38.94 139 GLY B CA 1
ATOM 2434 C C . GLY B 1 139 ? -20.719 65.188 41.156 1 38.94 139 GLY B C 1
ATOM 2435 O O . GLY B 1 139 ? -19.75 65 41.875 1 38.94 139 GLY B O 1
ATOM 2436 N N . MET B 1 140 ? -20.547 66.188 40.281 1 40.62 140 MET B N 1
ATOM 2437 C CA . MET B 1 140 ? -19.953 67.5 40.5 1 40.62 140 MET B CA 1
ATOM 2438 C C . MET B 1 140 ? -20.5 68.125 41.781 1 40.62 140 MET B C 1
ATOM 2440 O O . MET B 1 140 ? -21.703 68.375 41.906 1 40.62 140 MET B O 1
ATOM 2444 N N . LYS B 1 141 ? -20.109 67.688 42.938 1 37.41 141 LYS B N 1
ATOM 2445 C CA . LYS B 1 141 ? -20.5 68.375 44.156 1 37.41 141 LYS B CA 1
ATOM 2446 C C . LYS B 1 141 ? -20.172 69.875 44.062 1 37.41 141 LYS B C 1
ATOM 2448 O O . LYS B 1 141 ? -19.031 70.25 43.812 1 37.41 141 LYS B O 1
ATOM 2453 N N . ILE B 1 142 ? -21.219 70.688 43.656 1 41.59 142 ILE B N 1
ATOM 2454 C CA . ILE B 1 142 ? -21.25 72.125 43.719 1 41.59 142 ILE B CA 1
ATOM 2455 C C . ILE B 1 142 ? -20.953 72.625 45.156 1 41.59 142 ILE B C 1
ATOM 2457 O O . ILE B 1 142 ? -21.688 72.25 46.094 1 41.59 142 ILE B O 1
ATOM 2461 N N . GLU B 1 143 ? -19.766 72.562 45.625 1 35.25 143 GLU B N 1
ATOM 2462 C CA . GLU B 1 143 ? -19.328 73.188 46.875 1 35.25 143 GLU B CA 1
ATOM 2463 C C . GLU B 1 143 ? -19.781 74.625 46.969 1 35.25 143 GLU B C 1
ATOM 2465 O O . GLU B 1 143 ? -19.453 75.438 46.094 1 35.25 143 GLU B O 1
ATOM 2470 N N . ASP B 1 144 ? -21.062 74.812 47.406 1 35.22 144 ASP B N 1
ATOM 2471 C CA . ASP B 1 144 ? -21.594 76.125 47.781 1 35.22 144 ASP B CA 1
ATOM 2472 C C . ASP B 1 144 ? -20.609 76.875 48.656 1 35.22 144 ASP B C 1
ATOM 2474 O O . ASP B 1 144 ? -20.234 76.375 49.719 1 35.22 144 ASP B O 1
ATOM 2478 N N . ASN B 1 145 ? -19.672 77.5 48.125 1 32.75 145 ASN B N 1
ATOM 2479 C CA . ASN B 1 145 ? -18.766 78.438 48.781 1 32.75 145 ASN B CA 1
ATOM 2480 C C . ASN B 1 145 ? -19.531 79.5 49.531 1 32.75 145 ASN B C 1
ATOM 2482 O O . ASN B 1 145 ? -20.141 80.375 48.938 1 32.75 145 ASN B O 1
ATOM 2486 N N . LYS B 1 146 ? -20.406 79.062 50.562 1 32 146 LYS B N 1
ATOM 2487 C CA . LYS B 1 146 ? -21.016 80.062 51.438 1 32 146 LYS B CA 1
ATOM 2488 C C . LYS B 1 146 ? -19.969 81.125 51.906 1 32 146 LYS B C 1
ATOM 2490 O O . LYS B 1 146 ? -18.859 80.75 52.281 1 32 146 LYS B O 1
ATOM 2495 N N . GLU B 1 147 ? -20.156 82.375 51.5 1 33.84 147 GLU B N 1
ATOM 2496 C CA . GLU B 1 147 ? -19.625 83.75 51.719 1 33.84 147 GLU B CA 1
ATOM 2497 C C . GLU B 1 147 ? -19.578 84.062 53.219 1 33.84 147 GLU B C 1
ATOM 2499 O O . GLU B 1 147 ? -20.609 84.25 53.844 1 33.84 147 GLU B O 1
ATOM 2504 N N . GLU B 1 148 ? -19.266 83.062 54.094 1 31.95 148 GLU B N 1
ATOM 2505 C CA . GLU B 1 148 ? -19.422 83.625 55.438 1 31.95 148 GLU B CA 1
ATOM 2506 C C . GLU B 1 148 ? -18.688 84.938 55.594 1 31.95 148 GLU B C 1
ATOM 2508 O O . GLU B 1 148 ? -17.5 85.062 55.25 1 31.95 148 GLU B O 1
ATOM 2513 N N . LYS B 1 149 ? -19.531 85.938 55.531 1 33.38 149 LYS B N 1
ATOM 2514 C CA . LYS B 1 149 ? -19.219 87.312 55.875 1 33.38 149 LYS B CA 1
ATOM 2515 C C . LYS B 1 149 ? -18.578 87.438 57.25 1 33.38 149 LYS B C 1
ATOM 2517 O O . LYS B 1 149 ? -19.188 87.062 58.25 1 33.38 149 LYS B O 1
ATOM 2522 N N . LYS B 1 150 ? -17.344 86.875 57.406 1 28.66 150 LYS B N 1
ATOM 2523 C CA . LYS B 1 150 ? -16.656 87.25 58.656 1 28.66 150 LYS B CA 1
ATOM 2524 C C . LYS B 1 150 ? -16.844 88.688 59.031 1 28.66 150 LYS B C 1
ATOM 2526 O O . LYS B 1 150 ? -16.516 89.562 58.219 1 28.66 150 LYS B O 1
ATOM 2531 N N . ASP B 1 151 ? -17.859 89 59.844 1 29.02 151 ASP B N 1
ATOM 2532 C CA . ASP B 1 151 ? -18.219 90.125 60.688 1 29.02 151 ASP B CA 1
ATOM 2533 C C . ASP B 1 151 ? -16.969 90.938 61.094 1 29.02 151 ASP B C 1
ATOM 2535 O O . ASP B 1 151 ? -15.852 90.438 60.969 1 29.02 151 ASP B O 1
ATOM 2539 N N . SER B 1 152 ? -17.062 91.562 62.438 1 26.98 152 SER B N 1
ATOM 2540 C CA . SER B 1 152 ? -17.125 92.812 63.188 1 26.98 152 SER B CA 1
ATOM 2541 C C . SER B 1 152 ? -15.789 93.125 63.844 1 26.98 152 SER B C 1
ATOM 2543 O O . SER B 1 152 ? -15.625 94.188 64.438 1 26.98 152 SER B O 1
ATOM 2545 N N . LYS B 1 153 ? -15.023 92.312 64.5 1 31.34 153 LYS B N 1
ATOM 2546 C CA . LYS B 1 153 ? -14.398 93.062 65.562 1 31.34 153 LYS B CA 1
ATOM 2547 C C . LYS B 1 153 ? -13.555 94.188 65 1 31.34 153 LYS B C 1
ATOM 2549 O O . LYS B 1 153 ? -12.789 94 64.062 1 31.34 153 LYS B O 1
ATOM 2554 N N . VAL B 1 154 ? -13.844 95.688 65.75 1 27.05 154 VAL B N 1
ATOM 2555 C CA . VAL B 1 154 ? -13.203 96.75 66.5 1 27.05 154 VAL B CA 1
ATOM 2556 C C . VAL B 1 154 ? -11.883 96.312 67.062 1 27.05 154 VAL B C 1
ATOM 2558 O O . VAL B 1 154 ? -11.789 95.188 67.562 1 27.05 154 VAL B O 1
#